Protein 1T0J (pdb70)

InterPro domains:
  IPR000584 Voltage-dependent calcium channel, L-type, beta subunit [PR01626] (270-284)
  IPR000584 Voltage-dependent calcium channel, L-type, beta subunit [PR01626] (285-299)
  IPR000584 Voltage-dependent calcium channel, L-type, beta subunit [PR01626] (300-315)
  IPR000584 Voltage-dependent calcium channel, L-type, beta subunit [PR01626] (316-330)
  IPR000584 Voltage-dependent calcium channel, L-type, beta subunit [PR01626] (349-363)
  IPR000584 Voltage-dependent calcium channel, L-type, beta subunit [PR01626] (364-379)
  IPR000584 Voltage-dependent calcium channel, L-type, beta subunit [PR01626] (382-398)
  IPR000584 Voltage-dependent calcium channel, L-type, beta subunit [PR01626] (403-418)
  IPR000584 Voltage-dependent calcium channel, L-type, beta subunit [PR01626] (419-430)
  IPR001452 SH3 domain [PS50002] (110-179)
  IPR005444 Voltage-dependent calcium channel, L-type, beta-2 subunit [PR01628] (120-134)
  IPR005444 Voltage-dependent calcium channel, L-type, beta-2 subunit [PR01628] (185-199)
  IPR005444 Voltage-dependent calcium channel, L-type, beta-2 subunit [PR01628] (221-234)
  IPR005444 Voltage-dependent calcium channel, L-type, beta-2 subunit [PR01628] (235-248)
  IPR005444 Voltage-dependent calcium channel, L-type, beta-2 subunit [PR01628] (497-511)
  IPR008145 Guanylate kinase/L-type calcium channel beta subunit [PF00625] (277-457)
  IPR008145 Guanylate kinase/L-type calcium channel beta subunit [SM00072] (276-458)
  IPR027417 P-loop containing nucleoside triphosphate hydrolase [G3DSA:3.40.50.300] (278-476)
  IPR027417 P-loop containing nucleoside triphosphate hydrolase [SSF52540] (275-461)
  IPR035605 CACNB2, SH3 domain [cd12040] (108-176)

Radius of gyration: 22.2 Å; Cα contacts (8 Å, |Δi|>4): 519; chains: 3; bounding box: 40×57×62 Å

Foldseek 3Di:
DLCLLVVVVVVQVVQQPADQPDKDAFQAWDDDDVVLPFSHPPQEATDGHGWMWGFRAAPDQFWTWTWTPDPPIGIGTYGDPVSVVVVVVVVVVVVD/DVPPDFDAALAQAAEEADLFAFPAPVGLVLLLLLVVLCCPLLPPQEDEDEAAAQLLPAAVDDDFDPDPRTPVNSVVVRVVQSVVCHVPRHHYYHYRNDNFQVSCVRHRRNHQYEYAHAPDLVVVQVSRVVVVSVNRSVSNVVRVPDPDVVRHNHYQHDPDSVSSNVRVVVVVVVSSCVSCPVVVPVD/DVVVVVVVVVVVVVVD

Sequence (299 aa):
RREAERQAQAQLEKAKTKPVAFAVRTNVRYSAAQEDDVPVPGMAISFEAKDFLHVKEKFNNDWWIGRLVKEGCEIGFIPSPVKLENMRLQHEQRAKFTPPYDVVPSMRPVVLVGPSLKGYEVTDMMQKALFDFLKHRFEGRISITRVTADISLAKAIIERSNTRSSLAEVQSEIERIFELARTLQLVVLDADTINHPAQLSKTSLAPIIVYVKISSPKVLQRLIKSRHLNVQMVAADKLAQCPPQESFDVILDENQLEDACEHLADYLEAYWKATHPPSSNRTQQLEEDLKGYLDWITQ

CATH classification: 2.30.30.40

Solvent-accessible surface area: 15969 Å² total; per-residue (Å²): 141,77,97,70,78,173,58,2,57,50,43,2,90,125,0,64,91,72,112,17,56,33,2,1,42,0,53,58,141,9,71,42,44,159,128,20,117,20,26,18,92,77,60,22,24,51,6,86,48,104,40,35,0,4,0,15,27,96,55,65,111,50,6,23,0,0,6,29,26,128,95,82,33,65,7,0,0,0,0,2,50,79,32,18,89,74,44,118,85,98,125,89,122,171,79,121,167,169,88,22,19,46,81,2,2,11,0,37,0,0,0,0,0,0,3,0,38,16,59,68,88,2,0,27,74,0,0,85,7,0,2,64,28,0,128,132,84,0,143,66,61,26,31,36,19,120,0,85,6,26,0,34,68,15,124,154,167,119,144,180,27,160,91,247,14,50,51,80,82,3,93,65,31,11,105,91,0,51,99,58,0,129,88,26,54,1,1,0,0,1,1,35,44,0,26,35,14,57,66,2,79,172,5,31,0,3,16,0,7,0,8,1,48,21,79,15,94,116,1,3,74,114,0,24,150,64,126,169,50,108,73,9,28,79,15,18,73,117,1,58,129,14,90,79,104,94,21,11,55,6,50,1,79,47,36,75,15,83,77,0,5,84,71,0,0,94,66,0,41,46,24,48,112,11,2,46,17,133,38,26,164,60,94,174,124,54,86,99,18,33,106,2,6,64,71,1,18,120,109

Structure (mmCIF, N/CA/C/O backbone):
data_1T0J
#
_entry.id   1T0J
#
_cell.length_a   36.756
_cell.length_b   45.330
_cell.length_c   60.652
_cell.angle_alpha   96.81
_cell.angle_beta   102.46
_cell.angle_gamma   98.53
#
_symmetry.space_group_name_H-M   'P 1'
#
loop_
_entity.id
_entity.type
_entity.pdbx_description
1 polymer 'voltage-gated calcium channel subunit beta2a'
2 polymer 'voltage-gated calcium channel subunit beta2a'
3 polymer 'Voltage-dependent L-type calcium channel alpha-1C subunit'
4 non-polymer 'CHLORIDE ION'
5 water water
#
loop_
_atom_site.group_PDB
_atom_site.id
_atom_site.type_symbol
_atom_site.label_atom_id
_atom_site.label_alt_id
_atom_site.label_comp_id
_atom_site.label_asym_id
_atom_site.label_entity_id
_atom_site.label_seq_id
_atom_site.pdbx_PDB_ins_code
_atom_site.Cartn_x
_atom_site.Cartn_y
_atom_site.Cartn_z
_atom_site.occupancy
_atom_site.B_iso_or_equiv
_atom_site.auth_seq_id
_atom_site.auth_comp_id
_atom_site.auth_asym_id
_atom_site.auth_atom_id
_atom_site.pdbx_PDB_model_num
ATOM 1 N N . ARG A 1 28 ? -12.858 -28.995 26.884 1.00 42.85 41 ARG A N 1
ATOM 2 C CA . ARG A 1 28 ? -12.805 -30.038 25.818 1.00 42.60 41 ARG A CA 1
ATOM 3 C C . ARG A 1 28 ? -12.009 -29.544 24.571 1.00 42.62 41 ARG A C 1
ATOM 4 O O . ARG A 1 28 ? -11.056 -28.752 24.694 1.00 42.36 41 ARG A O 1
ATOM 6 N N . ARG A 1 29 ? -12.374 -30.082 23.395 1.00 42.36 42 ARG A N 1
ATOM 7 C CA . ARG A 1 29 ? -11.879 -29.663 22.079 1.00 41.43 42 ARG A CA 1
ATOM 8 C C . ARG A 1 29 ? -13.043 -29.351 21.147 1.00 40.84 42 ARG A C 1
ATOM 9 O O . ARG A 1 29 ? -12.945 -29.438 19.910 1.00 41.13 42 ARG A O 1
ATOM 11 N N . GLU A 1 30 ? -14.147 -28.935 21.744 1.00 38.92 43 GLU A N 1
ATOM 12 C CA . GLU A 1 30 ? -15.046 -28.061 21.037 1.00 37.91 43 GLU A CA 1
ATOM 13 C C . GLU A 1 30 ? -14.667 -26.557 21.238 1.00 35.59 43 GLU A C 1
ATOM 14 O O . GLU A 1 30 ? -15.365 -25.675 20.738 1.00 34.89 43 GLU A O 1
ATOM 20 N N . ALA A 1 31 ? -13.575 -26.269 21.963 1.00 32.77 44 ALA A N 1
ATOM 21 C CA . ALA A 1 31 ? -12.927 -24.964 21.874 1.00 31.20 44 ALA A CA 1
ATOM 22 C C . ALA A 1 31 ? -12.464 -24.769 20.419 1.00 29.83 44 ALA A C 1
ATOM 23 O O . ALA A 1 31 ? -12.712 -23.715 19.823 1.00 29.07 44 ALA A O 1
ATOM 25 N N . GLU A 1 32 ? -11.847 -25.803 19.845 1.00 28.15 45 GLU A N 1
ATOM 26 C CA . GLU A 1 32 ? -11.424 -25.774 18.458 1.00 28.41 45 GLU A CA 1
ATOM 27 C C . GLU A 1 32 ? -12.609 -25.586 17.512 1.00 27.19 45 GLU A C 1
ATOM 28 O O . GLU A 1 32 ? -12.509 -24.860 16.526 1.00 25.32 45 GLU A O 1
ATOM 34 N N . ARG A 1 33 ? -13.712 -26.265 17.810 1.00 26.18 46 ARG A N 1
ATOM 35 C CA . ARG A 1 33 ? -14.967 -26.104 17.056 1.00 26.22 46 ARG A CA 1
ATOM 36 C C . ARG A 1 33 ? -15.457 -24.661 17.026 1.00 24.49 46 ARG A C 1
ATOM 37 O O . ARG A 1 33 ? -15.711 -24.139 15.958 1.00 24.05 46 ARG A O 1
ATOM 45 N N . GLN A 1 34 ? -15.583 -24.023 18.196 1.00 22.52 47 GLN A N 1
ATOM 46 C CA . GLN A 1 34 ? -15.989 -22.623 18.289 1.00 21.91 47 GLN A CA 1
ATOM 47 C C . GLN A 1 34 ? -15.016 -21.693 17.580 1.00 20.58 47 GLN A C 1
ATOM 48 O O . GLN A 1 34 ? -15.442 -20.692 17.007 1.00 19.81 47 GLN A O 1
ATOM 50 N N . ALA A 1 35 ? -13.719 -21.999 17.651 1.00 19.71 48 ALA A N 1
ATOM 51 C CA . ALA A 1 35 ? -12.712 -21.166 16.976 1.00 19.30 48 ALA A CA 1
ATOM 52 C C . ALA A 1 35 ? -12.876 -21.293 15.440 1.00 20.07 48 ALA A C 1
ATOM 53 O O . ALA A 1 35 ? -12.924 -20.282 14.741 1.00 19.13 48 ALA A O 1
ATOM 55 N N . GLN A 1 36 ? -13.048 -22.518 14.931 1.00 20.63 49 GLN A N 1
ATOM 56 C CA . GLN A 1 36 ? -13.279 -22.715 13.498 1.00 21.37 49 GLN A CA 1
ATOM 57 C C . GLN A 1 36 ? -14.585 -22.041 13.068 1.00 20.85 49 GLN A C 1
ATOM 58 O O . GLN A 1 36 ? -14.635 -21.422 12.011 1.00 20.38 49 GLN A O 1
ATOM 64 N N . ALA A 1 37 ? -15.623 -22.133 13.902 1.00 20.52 50 ALA A N 1
ATOM 65 C CA . ALA A 1 37 ? -16.904 -21.479 13.616 1.00 21.26 50 ALA A CA 1
ATOM 66 C C . ALA A 1 37 ? -16.764 -19.945 13.590 1.00 20.22 50 ALA A C 1
ATOM 67 O O . ALA A 1 37 ? -17.355 -19.301 12.736 1.00 19.09 50 ALA A O 1
ATOM 69 N N . GLN A 1 38 ? -15.995 -19.356 14.514 1.00 20.33 51 GLN A N 1
ATOM 70 C CA . GLN A 1 38 ? -15.720 -17.906 14.474 1.00 20.68 51 GLN A CA 1
ATOM 71 C C . GLN A 1 38 ? -14.982 -17.491 13.147 1.00 20.27 51 GLN A C 1
ATOM 72 O O . GLN A 1 38 ? -15.323 -16.503 12.513 1.00 19.46 51 GLN A O 1
ATOM 78 N N . LEU A 1 39 ? -13.988 -18.269 12.749 1.00 19.49 52 LEU A N 1
ATOM 79 C CA . LEU A 1 39 ? -13.310 -18.117 11.436 1.00 20.30 52 LEU A CA 1
ATOM 80 C C . LEU A 1 39 ? -14.301 -18.077 10.232 1.00 19.60 52 LEU A C 1
ATOM 81 O O . LEU A 1 39 ? -14.256 -17.182 9.379 1.00 18.67 52 LEU A O 1
ATOM 86 N N . GLU A 1 40 ? -15.198 -19.043 10.176 1.00 19.50 53 GLU A N 1
ATOM 87 C CA . GLU A 1 40 ? -16.174 -19.110 9.074 1.00 20.72 53 GLU A CA 1
ATOM 88 C C . GLU A 1 40 ? -17.098 -17.889 9.074 1.00 19.65 53 GLU A C 1
ATOM 89 O O . GLU A 1 40 ? -17.358 -17.346 8.020 1.00 20.81 53 GLU A O 1
ATOM 95 N N . LYS A 1 41 ? -17.553 -17.463 10.249 1.00 19.49 54 LYS A N 1
ATOM 96 C CA . LYS A 1 41 ? -18.413 -16.291 10.418 1.00 19.90 54 LYS A CA 1
ATOM 97 C C . LYS A 1 41 ? -17.706 -15.016 9.984 1.00 19.83 54 LYS A C 1
ATOM 98 O O . LYS A 1 41 ? -18.355 -14.116 9.493 1.00 20.76 54 LYS A O 1
ATOM 104 N N . ALA A 1 42 ? -16.388 -14.933 10.196 1.00 18.92 55 ALA A N 1
ATOM 105 C CA . ALA A 1 42 ? -15.577 -13.788 9.795 1.00 18.58 55 ALA A CA 1
ATOM 106 C C . ALA A 1 42 ? -15.417 -13.615 8.291 1.00 19.22 55 ALA A C 1
ATOM 107 O O . ALA A 1 42 ? -15.163 -12.513 7.839 1.00 17.30 55 ALA A O 1
ATOM 109 N N . LYS A 1 43 ? -15.579 -14.686 7.521 1.00 20.24 56 LYS A N 1
ATOM 110 C CA . LYS A 1 43 ? -15.241 -14.668 6.093 1.00 22.05 56 LYS A CA 1
ATOM 111 C C . LYS A 1 43 ? -16.061 -13.582 5.394 1.00 23.28 56 LYS A C 1
ATOM 112 O O . LYS A 1 43 ? -15.554 -12.845 4.549 1.00 23.11 56 LYS A O 1
ATOM 118 N N . THR A 1 44 ? -17.283 -13.407 5.864 1.00 22.93 57 THR A N 1
ATOM 119 C CA . THR A 1 44 ? -18.232 -12.513 5.217 1.00 25.00 57 THR A CA 1
ATOM 120 C C . THR A 1 44 ? -18.308 -11.098 5.862 1.00 24.47 57 THR A C 1
ATOM 121 O O . THR A 1 44 ? -18.870 -10.173 5.283 1.00 25.65 57 THR A O 1
ATOM 125 N N . LYS A 1 45 ? -17.708 -10.947 7.038 1.00 22.61 58 LYS A N 1
ATOM 126 C CA . LYS A 1 45 ? -17.583 -9.664 7.740 1.00 21.88 58 LYS A CA 1
ATOM 127 C C . LYS A 1 45 ? -16.707 -8.684 6.996 1.00 20.89 58 LYS A C 1
ATOM 128 O O . LYS A 1 45 ? -15.823 -9.092 6.244 1.00 19.62 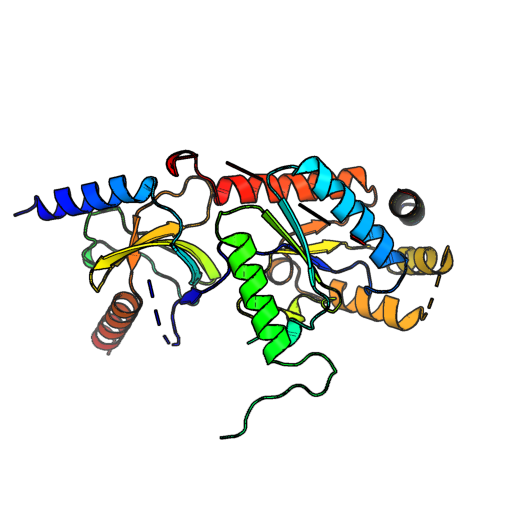58 LYS A O 1
ATOM 134 N N . PRO A 1 46 ? -16.920 -7.396 7.234 1.00 20.49 59 PRO A N 1
ATOM 135 C CA . PRO A 1 46 ? -16.051 -6.369 6.623 1.00 20.07 59 PRO A CA 1
ATOM 136 C C . PRO A 1 46 ? -14.612 -6.343 7.165 1.00 18.50 59 PRO A C 1
ATOM 137 O O . PRO A 1 46 ? -14.328 -6.819 8.257 1.00 15.09 59 PRO A O 1
ATOM 141 N N . VAL A 1 47 ? -13.710 -5.797 6.347 1.00 18.26 60 VAL A N 1
ATOM 142 C CA . VAL A 1 47 ? -12.356 -5.482 6.774 1.00 18.41 60 VAL A CA 1
ATOM 143 C C . VAL A 1 47 ? -12.385 -4.323 7.753 1.00 18.60 60 VAL A C 1
ATOM 144 O O . VAL A 1 47 ? -12.778 -3.210 7.378 1.00 18.95 60 VAL A O 1
ATOM 148 N N . ALA A 1 48 ? -12.025 -4.586 9.009 1.00 16.88 61 ALA A N 1
ATOM 149 C CA . ALA A 1 48 ? -12.000 -3.533 10.005 1.00 17.92 61 ALA A CA 1
ATOM 150 C C . ALA A 1 48 ? -10.863 -2.542 9.751 1.00 17.98 61 ALA A C 1
ATOM 151 O O . ALA A 1 48 ? -11.092 -1.334 9.778 1.00 17.28 61 ALA A O 1
ATOM 153 N N . PHE A 1 49 ? -9.669 -3.068 9.485 1.00 16.90 62 PHE A N 1
ATOM 154 C CA . PHE A 1 49 ? -8.473 -2.265 9.146 1.00 17.30 62 PHE A CA 1
ATOM 155 C C . PHE A 1 49 ? -7.408 -3.151 8.489 1.00 15.97 62 PHE A C 1
ATOM 156 O O . PHE A 1 49 ? -7.564 -4.371 8.430 1.00 15.86 62 PHE A O 1
ATOM 164 N N . ALA A 1 50 ? -6.400 -2.513 7.901 1.00 14.39 63 ALA A N 1
ATOM 165 C CA . ALA A 1 50 ? -5.316 -3.199 7.233 1.00 12.54 63 ALA A CA 1
ATOM 166 C C . ALA A 1 50 ? -4.055 -2.807 7.929 1.00 12.79 63 ALA A C 1
ATOM 167 O O . ALA A 1 50 ? -3.958 -1.732 8.454 1.00 12.97 63 ALA A O 1
ATOM 169 N N . VAL A 1 51 ? -3.090 -3.704 7.931 1.00 12.88 64 VAL A N 1
ATOM 170 C CA . VAL A 1 51 ? -1.780 -3.442 8.485 1.00 12.96 64 VAL A CA 1
ATOM 171 C C . VAL A 1 51 ? -0.716 -3.880 7.515 1.00 12.20 64 VAL A C 1
ATOM 172 O O . VAL A 1 51 ? -0.922 -4.780 6.701 1.00 13.80 64 VAL A O 1
ATOM 176 N N . ARG A 1 52 ? 0.400 -3.165 7.578 1.00 12.05 65 ARG A N 1
ATOM 177 C CA . ARG A 1 52 ? 1.637 -3.545 6.961 1.00 12.25 65 ARG A CA 1
ATOM 178 C C . ARG A 1 52 ? 2.567 -3.994 8.101 1.00 12.91 65 ARG A C 1
ATOM 179 O O . ARG A 1 52 ? 2.696 -3.306 9.107 1.00 11.85 65 ARG A O 1
ATOM 187 N N . THR A 1 53 ? 3.230 -5.129 7.905 1.00 12.68 66 THR A N 1
ATOM 188 C CA . THR A 1 53 ? 3.994 -5.735 8.932 1.00 13.07 66 THR A CA 1
ATOM 189 C C . THR A 1 53 ? 5.406 -5.146 8.916 1.00 13.37 66 THR A C 1
ATOM 190 O O . THR A 1 53 ? 5.917 -4.784 7.870 1.00 12.12 66 THR A O 1
ATOM 194 N N . ASN A 1 54 ? 6.022 -5.083 10.094 1.00 13.42 67 ASN A N 1
ATOM 195 C CA . ASN A 1 54 ? 7.399 -4.629 10.253 1.00 14.77 67 ASN A CA 1
ATOM 196 C C . ASN A 1 54 ? 8.324 -5.779 10.704 1.00 15.08 67 ASN A C 1
ATOM 197 O O . ASN A 1 54 ? 9.484 -5.581 10.858 1.00 14.59 67 ASN A O 1
ATOM 202 N N . VAL A 1 55 ? 7.752 -6.956 10.949 1.00 14.99 68 VAL A N 1
ATOM 203 C CA . VAL A 1 55 ? 8.449 -8.171 11.359 1.00 14.50 68 VAL A CA 1
ATOM 204 C C . VAL A 1 55 ? 7.880 -9.380 10.608 1.00 13.14 68 VAL A C 1
ATOM 205 O O . VAL A 1 55 ? 6.819 -9.296 10.002 1.00 12.18 68 VAL A O 1
ATOM 209 N N . ARG A 1 56 ? 8.617 -10.484 10.622 1.00 12.38 69 ARG A N 1
ATOM 210 C CA . ARG A 1 56 ? 8.139 -11.742 10.064 1.00 13.67 69 ARG A CA 1
ATOM 211 C C . ARG A 1 56 ? 7.592 -12.642 11.196 1.00 13.74 69 ARG A C 1
ATOM 212 O O . ARG A 1 56 ? 8.005 -12.512 12.343 1.00 13.97 69 ARG A O 1
ATOM 220 N N . TYR A 1 57 ? 6.702 -13.551 10.822 1.00 13.11 70 TYR A N 1
ATOM 221 C CA . TYR A 1 57 ? 6.109 -14.554 11.693 1.00 12.98 70 TYR A CA 1
ATOM 222 C C . TYR A 1 57 ? 6.108 -15.830 10.861 1.00 12.18 70 TYR A C 1
ATOM 223 O O . TYR A 1 57 ? 5.398 -15.906 9.778 1.00 12.67 70 TYR A O 1
ATOM 232 N N . SER A 1 58 ? 6.841 -16.831 11.337 1.00 10.09 71 SER A N 1
ATOM 233 C CA . SER A 1 58 ? 6.885 -18.132 10.691 1.00 10.91 71 SER A CA 1
ATOM 234 C C . SER A 1 58 ? 6.251 -19.127 11.674 1.00 11.12 71 SER A C 1
ATOM 235 O O . SER A 1 58 ? 6.865 -19.522 12.630 1.00 9.99 71 SER A O 1
ATOM 238 N N . ALA A 1 59 ? 4.965 -19.455 11.430 1.00 11.55 72 ALA A N 1
ATOM 239 C CA . ALA A 1 59 ? 4.159 -20.210 12.373 1.00 11.69 72 ALA A CA 1
ATOM 240 C C . ALA A 1 59 ? 4.737 -21.618 12.634 1.00 12.55 72 ALA A C 1
ATOM 241 O O . ALA A 1 59 ? 5.272 -22.295 11.750 1.00 11.66 72 ALA A O 1
ATOM 243 N N . ALA A 1 60 ? 4.618 -22.011 13.878 1.00 13.01 73 ALA A N 1
ATOM 244 C CA . ALA A 1 60 ? 4.996 -23.316 14.359 1.00 14.29 73 ALA A CA 1
ATOM 245 C C . ALA A 1 60 ? 3.863 -23.856 15.205 1.00 14.87 73 ALA A C 1
ATOM 246 O O . ALA A 1 60 ? 3.132 -23.094 15.831 1.00 11.96 73 ALA A O 1
ATOM 248 N N . GLN A 1 61 ? 3.786 -25.193 15.256 1.00 16.38 74 GLN A N 1
ATOM 249 C CA . GLN A 1 61 ? 2.733 -25.918 15.955 1.00 17.69 74 GLN A CA 1
ATOM 250 C C . GLN A 1 61 ? 2.742 -25.541 17.444 1.00 16.05 74 GLN A C 1
ATOM 251 O O . GLN A 1 61 ? 1.700 -25.444 18.061 1.00 13.42 74 GLN A O 1
ATOM 257 N N . GLU A 1 62 ? 3.931 -25.311 18.004 1.00 16.42 75 GLU A N 1
ATOM 258 C CA . GLU A 1 62 ? 4.083 -24.937 19.424 1.00 16.73 75 GLU A CA 1
ATOM 259 C C . GLU A 1 62 ? 3.544 -23.548 19.787 1.00 16.25 75 GLU A C 1
ATOM 260 O O . GLU A 1 62 ? 3.354 -23.243 20.955 1.00 16.01 75 GLU A O 1
ATOM 266 N N . ASP A 1 63 ? 3.270 -22.701 18.793 1.00 16.26 76 ASP A N 1
ATOM 267 C CA . ASP A 1 63 ? 2.617 -21.416 19.022 1.00 16.53 76 ASP A CA 1
ATOM 268 C C . ASP A 1 63 ? 1.146 -21.520 19.518 1.00 17.37 76 ASP A C 1
ATOM 269 O O . ASP A 1 63 ? 0.518 -20.503 19.871 1.00 17.24 76 ASP A O 1
ATOM 274 N N . ASP A 1 64 ? 0.588 -22.728 19.506 1.00 18.56 77 ASP A N 1
ATOM 275 C CA . ASP A 1 64 ? -0.726 -23.003 20.120 1.00 19.72 77 ASP A CA 1
ATOM 276 C C . ASP A 1 64 ? -1.864 -22.189 19.457 1.00 18.71 77 ASP A C 1
ATOM 277 O O . ASP A 1 64 ? -2.631 -21.470 20.093 1.00 16.72 77 ASP A O 1
ATOM 282 N N . VAL A 1 65 ? -1.952 -22.322 18.146 1.00 19.19 78 VAL A N 1
ATOM 283 C CA . VAL A 1 65 ? -2.968 -21.618 17.321 1.00 18.69 78 VAL A CA 1
ATOM 284 C C . VAL A 1 65 ? -4.370 -22.171 17.661 1.00 18.76 78 VAL A C 1
ATOM 285 O O . VAL A 1 65 ? -4.505 -23.389 17.840 1.00 19.05 78 VAL A O 1
ATOM 289 N N . PRO A 1 66 ? -5.399 -21.325 17.787 1.00 18.15 79 PRO A N 1
ATOM 290 C CA . PRO A 1 66 ? -6.749 -21.799 18.178 1.00 18.52 79 PRO A CA 1
ATOM 291 C C . PRO A 1 66 ? -7.298 -22.934 17.333 1.00 18.60 79 PRO A C 1
ATOM 292 O O . PRO A 1 66 ? -8.001 -23.788 17.882 1.00 19.39 79 PRO A O 1
ATOM 296 N N . VAL A 1 67 ? -6.971 -22.959 16.042 1.00 19.06 80 VAL A N 1
ATOM 297 C CA . VAL A 1 67 ? -7.233 -24.113 15.179 1.00 20.55 80 VAL A CA 1
ATOM 298 C C . VAL A 1 67 ? -5.931 -24.493 14.522 1.00 21.82 80 VAL A C 1
ATOM 299 O O . VAL A 1 67 ? -5.412 -23.700 13.792 1.00 22.55 80 VAL A O 1
ATOM 303 N N . PRO A 1 68 ? -5.387 -25.692 14.780 1.00 24.01 81 PRO A N 1
ATOM 304 C CA . PRO A 1 68 ? -4.177 -26.146 14.083 1.00 23.77 81 PRO A CA 1
ATOM 305 C C . PRO A 1 68 ? -4.174 -25.964 12.564 1.00 22.89 81 PRO A C 1
ATOM 306 O O . PRO A 1 68 ? -5.136 -26.211 11.848 1.00 22.65 81 PRO A O 1
ATOM 310 N N . GLY A 1 69 ? -3.065 -25.417 12.084 1.00 21.84 82 GLY A N 1
ATOM 311 C CA . GLY A 1 69 ? -2.873 -25.230 10.666 1.00 21.01 82 GLY A CA 1
ATOM 312 C C . GLY A 1 69 ? -3.542 -23.980 10.130 1.00 19.81 82 GLY A C 1
ATOM 313 O O . GLY A 1 69 ? -3.516 -23.785 8.951 1.00 18.87 82 GLY A O 1
ATOM 314 N N . MET A 1 70 ? -4.151 -23.155 10.981 1.00 19.03 83 MET A N 1
ATOM 315 C CA . MET A 1 70 ? -4.894 -21.985 10.476 1.00 18.07 83 MET A CA 1
ATOM 316 C C . MET A 1 70 ? -4.196 -20.689 10.840 1.00 16.87 83 MET A C 1
ATOM 317 O O . MET A 1 70 ? -4.766 -19.625 10.656 1.00 17.00 83 MET A O 1
ATOM 322 N N . ALA A 1 71 ? -2.965 -20.754 11.342 1.00 15.72 84 ALA A N 1
ATOM 323 C CA . ALA A 1 71 ? -2.159 -19.518 11.523 1.00 15.52 84 ALA A CA 1
ATOM 324 C C . ALA A 1 71 ? -1.788 -18.915 10.159 1.00 15.50 84 ALA A C 1
ATOM 325 O O . ALA A 1 71 ? -1.591 -19.653 9.176 1.00 15.99 84 ALA A O 1
ATOM 327 N N . ILE A 1 72 ? -1.720 -17.585 10.088 1.00 15.21 85 ILE A N 1
ATOM 328 C CA . ILE A 1 72 ? -1.251 -16.862 8.874 1.00 14.48 85 ILE A CA 1
ATOM 329 C C . ILE A 1 72 ? 0.198 -16.468 9.158 1.00 13.83 85 ILE A C 1
ATOM 330 O O . ILE A 1 72 ? 0.437 -15.678 10.058 1.00 13.12 85 ILE A O 1
ATOM 335 N N . SER A 1 73 ? 1.143 -17.041 8.414 1.00 13.56 86 SER A N 1
ATOM 336 C CA . SER A 1 73 ? 2.523 -16.566 8.432 1.00 13.92 86 SER A CA 1
ATOM 337 C C . SER A 1 73 ? 2.701 -15.396 7.453 1.00 12.97 86 SER A C 1
ATOM 338 O O . SER A 1 73 ? 1.956 -15.238 6.495 1.00 13.02 86 SER A O 1
ATOM 341 N N . PHE A 1 74 ? 3.715 -14.598 7.704 1.00 12.50 87 PHE A N 1
ATOM 342 C CA . PHE A 1 74 ? 4.027 -13.472 6.867 1.00 11.87 87 PHE A CA 1
ATOM 343 C C . PHE A 1 74 ? 5.490 -13.051 6.976 1.00 11.37 87 PHE A C 1
ATOM 344 O O . PHE A 1 74 ? 6.181 -13.415 7.880 1.00 11.67 87 PHE A O 1
ATOM 352 N N . GLU A 1 75 ? 5.950 -12.270 6.020 1.00 12.67 88 GLU A N 1
ATOM 353 C CA . GLU A 1 75 ? 7.287 -11.688 6.041 1.00 13.04 88 GLU A CA 1
ATOM 354 C C . GLU A 1 75 ? 7.130 -10.218 6.351 1.00 13.03 88 GLU A C 1
ATOM 355 O O . GLU A 1 75 ? 5.991 -9.699 6.320 1.00 13.87 88 GLU A O 1
ATOM 361 N N . ALA A 1 76 ? 8.232 -9.539 6.659 1.00 12.79 89 ALA A N 1
ATOM 362 C CA . ALA A 1 76 ? 8.169 -8.095 6.880 1.00 12.89 89 ALA A CA 1
ATOM 363 C C . ALA A 1 76 ? 7.695 -7.443 5.585 1.00 13.39 89 ALA A C 1
ATOM 364 O O . ALA A 1 76 ? 8.049 -7.862 4.490 1.00 11.49 89 ALA A O 1
ATOM 366 N N . LYS A 1 77 ? 6.892 -6.405 5.753 1.00 14.60 90 LYS A N 1
ATOM 367 C CA . LYS A 1 77 ? 6.349 -5.576 4.671 1.00 15.84 90 LYS A CA 1
ATOM 368 C C . LYS A 1 77 ? 5.224 -6.241 3.911 1.00 15.84 90 LYS A C 1
ATOM 369 O O . LYS A 1 77 ? 4.83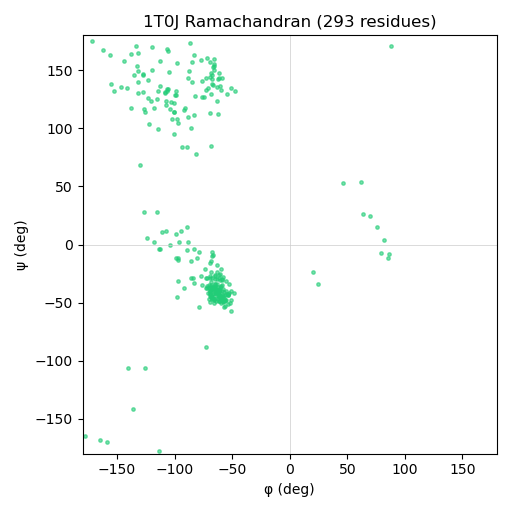8 -5.748 2.856 1.00 16.64 90 LYS A O 1
ATOM 375 N N . ASP A 1 78 ? 4.644 -7.303 4.459 1.00 15.22 91 ASP A N 1
ATOM 376 C CA . ASP A 1 78 ? 3.419 -7.864 3.876 1.00 13.67 91 ASP A CA 1
ATOM 377 C C . ASP A 1 78 ? 2.228 -7.097 4.360 1.00 13.01 91 ASP A C 1
ATOM 378 O O . ASP A 1 78 ? 2.313 -6.395 5.366 1.00 13.39 91 ASP A O 1
ATOM 383 N N . PHE A 1 79 ? 1.113 -7.260 3.651 1.00 12.23 92 PHE A N 1
ATOM 384 C CA . PHE A 1 79 ? -0.117 -6.613 4.002 1.00 12.70 92 PHE A CA 1
ATOM 385 C C . PHE A 1 79 ? -1.131 -7.607 4.454 1.00 12.77 92 PHE A C 1
ATOM 386 O O . PHE A 1 79 ? -1.340 -8.646 3.793 1.00 14.17 92 PHE A O 1
ATOM 394 N N . LEU A 1 80 ? -1.819 -7.259 5.533 1.00 13.99 93 LEU A N 1
ATOM 395 C CA . LEU A 1 80 ? -2.905 -8.079 6.096 1.00 14.43 93 LEU A CA 1
ATOM 396 C C . LEU A 1 80 ? -4.231 -7.323 6.195 1.00 14.08 93 LEU A C 1
ATOM 397 O O . LEU A 1 80 ? -4.288 -6.164 6.577 1.00 14.33 93 LEU A O 1
ATOM 402 N N . HIS A 1 81 ? -5.314 -8.017 5.912 1.00 13.97 94 HIS A N 1
ATOM 403 C CA . HIS A 1 81 ? -6.634 -7.482 6.114 1.00 13.67 94 HIS A CA 1
ATOM 404 C C . HIS A 1 81 ? -7.189 -8.109 7.374 1.00 13.45 94 HIS A C 1
ATOM 405 O O . HIS A 1 81 ? -7.306 -9.324 7.481 1.00 12.71 94 HIS A O 1
ATOM 412 N N . VAL A 1 82 ? -7.569 -7.266 8.335 1.00 12.95 95 VAL A N 1
ATOM 413 C CA . VAL A 1 82 ? -7.987 -7.728 9.625 1.00 13.49 95 VAL A CA 1
ATOM 414 C C . VAL A 1 82 ? -9.486 -7.565 9.816 1.00 13.83 95 VAL A C 1
ATOM 415 O O . VAL A 1 82 ? -10.038 -6.479 9.535 1.00 13.28 95 VAL A O 1
ATOM 419 N N . LYS A 1 83 ? -10.123 -8.638 10.284 1.00 14.63 96 LYS A N 1
ATOM 420 C CA . LYS A 1 83 ? -11.586 -8.704 10.504 1.00 16.59 96 LYS A CA 1
ATOM 421 C C . LYS A 1 83 ? -12.039 -8.451 11.939 1.00 16.37 96 LYS A C 1
ATOM 422 O O . LYS A 1 83 ? -12.993 -7.712 12.163 1.00 16.00 96 LYS A O 1
ATOM 428 N N . GLU A 1 84 ? -11.366 -9.058 12.911 1.00 16.55 97 GLU A N 1
ATOM 429 C CA . GLU A 1 84 ? -11.756 -8.898 14.313 1.00 17.73 97 GLU A CA 1
ATOM 430 C C . GLU A 1 84 ? -10.713 -9.534 15.211 1.00 17.44 97 GLU A C 1
ATOM 431 O O . GLU A 1 84 ? -9.789 -10.175 14.712 1.00 16.54 97 GLU A O 1
ATOM 437 N N . LYS A 1 85 ? -10.915 -9.368 16.513 1.00 17.09 98 LYS A N 1
ATOM 438 C CA . LYS A 1 85 ? -10.058 -9.931 17.559 1.00 18.76 98 LYS A CA 1
ATOM 439 C C . LYS A 1 85 ? -10.695 -11.175 18.148 1.00 18.87 98 LYS A C 1
ATOM 440 O O . LYS A 1 85 ? -11.820 -11.124 18.648 1.00 20.31 98 LYS A O 1
ATOM 446 N N . PHE A 1 86 ? -9.981 -12.298 18.079 1.00 18.83 99 PHE A N 1
ATOM 447 C CA . PHE A 1 86 ? -10.433 -13.564 18.683 1.00 18.26 99 PHE A CA 1
ATOM 448 C C . PHE A 1 86 ? -10.181 -13.569 20.177 1.00 17.53 99 PHE A C 1
ATOM 449 O O . PHE A 1 86 ? -11.074 -13.832 20.952 1.00 17.39 99 PHE A O 1
ATOM 457 N N . ASN A 1 87 ? -8.944 -13.304 20.582 1.00 16.79 100 ASN A N 1
ATOM 458 C CA . ASN A 1 87 ? -8.598 -13.197 22.005 1.00 17.07 100 ASN A CA 1
ATOM 459 C C . ASN A 1 87 ? -7.293 -12.385 22.149 1.00 16.81 100 ASN A C 1
ATOM 460 O O . ASN A 1 87 ? -6.838 -11.766 21.213 1.00 16.79 100 ASN A O 1
ATOM 465 N N . ASN A 1 88 ? -6.713 -12.359 23.321 1.00 16.92 101 ASN A N 1
ATOM 466 C CA . ASN A 1 88 ? -5.534 -11.532 23.565 1.00 17.15 101 ASN A CA 1
ATOM 467 C C . ASN A 1 88 ? -4.326 -11.919 22.670 1.00 16.34 101 ASN A C 1
ATOM 468 O O . ASN A 1 88 ? -3.478 -11.078 22.415 1.00 16.63 101 ASN A O 1
ATOM 473 N N . ASP A 1 89 ? -4.253 -13.173 22.226 1.00 15.85 102 ASP A N 1
ATOM 474 C CA . ASP A 1 89 ? -3.137 -13.668 21.422 1.00 15.51 102 ASP A CA 1
ATOM 475 C C . ASP A 1 89 ? -3.365 -13.685 19.890 1.00 15.35 102 ASP A C 1
ATOM 476 O O . ASP A 1 89 ? -2.396 -13.821 19.143 1.00 15.44 102 ASP A O 1
ATOM 481 N N . TRP A 1 90 ? -4.598 -13.519 19.431 1.00 14.29 103 TRP A N 1
ATOM 482 C CA . TRP A 1 90 ? -4.954 -13.769 18.034 1.00 13.93 103 TRP A CA 1
ATOM 483 C C . TRP A 1 90 ? -6.031 -12.857 17.482 1.00 13.60 103 TRP A C 1
ATOM 484 O O . TRP A 1 90 ? -7.070 -12.612 18.098 1.00 14.29 103 TRP A O 1
ATOM 495 N N . TRP A 1 91 ? -5.770 -12.396 16.277 1.00 12.88 104 TRP A N 1
ATOM 496 C CA . TRP A 1 91 ? -6.721 -11.690 15.468 1.00 13.19 104 TRP A CA 1
ATOM 497 C C . TRP A 1 91 ? -7.155 -12.680 14.376 1.00 13.85 104 TRP A C 1
ATOM 498 O O . TRP A 1 91 ? -6.495 -13.716 14.192 1.00 13.87 104 TRP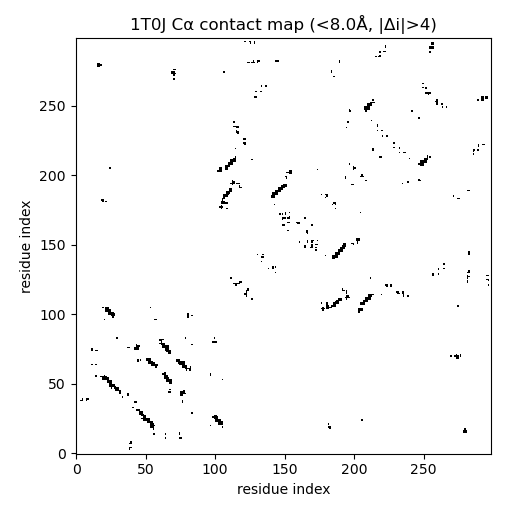 A O 1
ATOM 509 N N . ILE A 1 92 ? -8.235 -12.352 13.657 1.00 12.52 105 ILE A N 1
ATOM 510 C CA . ILE A 1 92 ? -8.634 -13.067 12.462 1.00 13.02 105 ILE A CA 1
ATOM 511 C C . ILE A 1 92 ? -8.511 -12.133 11.277 1.00 13.25 105 ILE A C 1
ATOM 512 O O . ILE A 1 92 ? -9.001 -10.969 11.295 1.00 12.90 105 ILE A O 1
ATOM 517 N N . GLY A 1 93 ? -7.887 -12.634 10.224 1.00 13.98 106 GLY A N 1
ATOM 518 C CA . GLY A 1 93 ? -7.759 -11.889 8.982 1.00 13.91 106 GLY A CA 1
ATOM 519 C C . GLY A 1 93 ? -7.059 -12.708 7.922 1.00 14.46 106 GLY A C 1
ATOM 520 O O . GLY A 1 93 ? -6.973 -13.929 8.030 1.00 14.62 106 GLY A O 1
ATOM 521 N N . ARG A 1 94 ? -6.601 -12.053 6.866 1.00 14.01 107 ARG A N 1
ATOM 522 C CA . ARG A 1 94 ? -5.891 -12.739 5.811 1.00 14.10 107 ARG A CA 1
ATOM 523 C C . ARG A 1 94 ? -4.761 -11.863 5.227 1.00 15.14 107 ARG A C 1
ATOM 524 O O . ARG A 1 94 ? -4.796 -10.622 5.307 1.00 13.66 107 ARG A O 1
ATOM 532 N N . LEU A 1 95 ? -3.800 -12.535 4.605 1.00 15.24 108 LEU A N 1
ATOM 533 C CA . LEU A 1 95 ? -2.801 -11.943 3.745 1.00 16.60 108 LEU A CA 1
ATOM 534 C C . LEU A 1 95 ? -3.481 -11.408 2.503 1.00 18.08 108 LEU A C 1
ATOM 535 O O . LEU A 1 95 ? -4.375 -12.058 1.933 1.00 19.07 108 LEU A O 1
ATOM 540 N N . VAL A 1 96 ? -3.081 -10.213 2.069 1.00 18.31 109 VAL A N 1
ATOM 541 C CA . VAL A 1 96 ? -3.596 -9.617 0.853 1.00 18.62 109 VAL A CA 1
ATOM 542 C C . VAL A 1 96 ? -2.848 -10.216 -0.340 1.00 20.20 109 VAL A C 1
ATOM 543 O O . VAL A 1 96 ? -1.975 -9.597 -0.952 1.00 21.29 109 VAL A O 1
ATOM 547 N N . LYS A 1 97 ? -3.250 -11.423 -0.694 1.00 20.49 110 LYS A N 1
ATOM 548 C CA . LYS A 1 97 ? -2.605 -12.204 -1.739 1.00 21.53 110 LYS A CA 1
ATOM 549 C C . LYS A 1 97 ? -3.642 -13.139 -2.333 1.00 21.13 110 LYS A C 1
ATOM 550 O O . LYS A 1 97 ? -4.390 -13.757 -1.580 1.00 20.10 110 LYS A O 1
ATOM 556 N N . GLU A 1 98 ? -3.748 -13.217 -3.663 1.00 21.97 111 GLU A N 1
ATOM 557 C CA . GLU A 1 98 ? -4.711 -14.138 -4.309 1.00 22.32 111 GLU A CA 1
ATOM 558 C C . GLU A 1 98 ? -4.590 -15.532 -3.789 1.00 21.43 111 GLU A C 1
ATOM 559 O O . GLU A 1 98 ? -3.501 -16.004 -3.631 1.00 21.57 111 GLU A O 1
ATOM 565 N N . GLY A 1 99 ? -5.715 -16.170 -3.498 1.00 22.25 112 GLY A N 1
ATOM 566 C CA . GLY A 1 99 ? -5.745 -17.526 -2.952 1.00 23.66 112 GLY A CA 1
ATOM 567 C C . GLY A 1 99 ? -5.463 -17.662 -1.454 1.00 24.25 112 GLY A C 1
ATOM 568 O O . GLY A 1 99 ? -5.567 -18.740 -0.868 1.00 26.96 112 GLY A O 1
ATOM 569 N N . CYS A 1 100 ? -5.068 -16.592 -0.794 1.00 23.29 113 CYS A N 1
ATOM 570 C CA . CYS A 1 100 ? -4.933 -16.686 0.649 1.00 22.50 113 CYS A CA 1
ATOM 571 C C .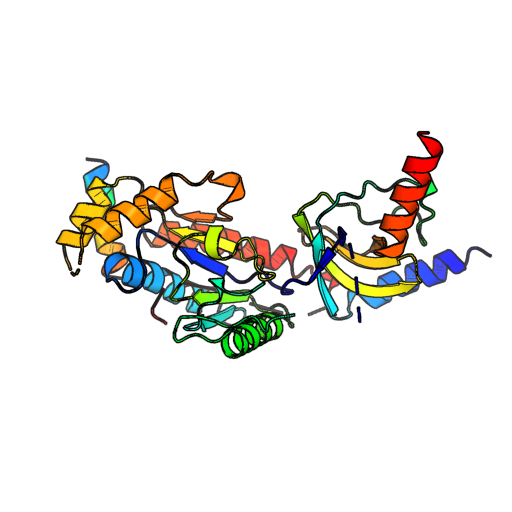 CYS A 1 100 ? -6.276 -16.431 1.307 1.00 20.91 113 CYS A C 1
ATOM 572 O O . CYS A 1 100 ? -6.977 -15.518 0.942 1.00 20.45 113 CYS A O 1
ATOM 575 N N . GLU A 1 101 ? -6.551 -17.201 2.337 1.00 20.33 114 GLU A N 1
ATOM 576 C CA . GLU A 1 101 ? -7.806 -17.182 3.055 1.00 20.39 114 GLU A CA 1
ATOM 577 C C . GLU A 1 101 ? -7.651 -16.821 4.512 1.00 19.04 114 GLU A C 1
ATOM 578 O O . GLU A 1 101 ? -6.538 -16.764 5.050 1.00 15.41 114 GLU A O 1
ATOM 584 N N . ILE A 1 102 ? -8.812 -16.593 5.127 1.00 17.66 115 ILE A N 1
ATOM 585 C CA . ILE A 1 102 ? -8.922 -16.169 6.500 1.00 18.04 115 ILE A CA 1
ATOM 586 C C . ILE A 1 102 ? -8.258 -17.210 7.455 1.00 15.87 115 ILE A C 1
ATOM 587 O O . ILE A 1 102 ? -8.289 -18.393 7.212 1.00 14.43 115 ILE A O 1
ATOM 592 N N . GLY A 1 103 ? -7.611 -16.711 8.509 1.00 13.82 116 GLY A N 1
ATOM 593 C CA . GLY A 1 103 ? -6.934 -17.509 9.476 1.00 13.47 116 GLY A CA 1
ATOM 594 C C . GLY A 1 103 ? -6.653 -16.643 10.712 1.00 12.97 116 GLY A C 1
ATOM 595 O O . GLY A 1 103 ? -7.173 -15.561 10.854 1.00 11.77 116 GLY A O 1
ATOM 596 N N . PHE A 1 104 ? -5.828 -17.144 11.607 1.00 12.88 117 PHE A N 1
ATOM 597 C CA . PHE A 1 104 ? -5.457 -16.428 12.832 1.00 13.30 117 PHE A CA 1
ATOM 598 C C . PHE A 1 104 ? -4.084 -15.726 12.662 1.00 14.08 117 PHE A C 1
ATOM 599 O O . PHE A 1 104 ? -3.081 -16.343 12.280 1.00 14.30 117 PHE A O 1
ATOM 607 N N . ILE A 1 105 ? -4.057 -14.440 12.982 1.00 13.65 118 ILE A N 1
ATOM 608 C CA . ILE A 1 105 ? -2.897 -13.600 12.895 1.00 12.93 118 ILE A CA 1
ATOM 609 C C . ILE A 1 105 ? -2.450 -13.320 14.315 1.00 13.10 118 ILE A C 1
ATOM 610 O O . ILE A 1 105 ? -3.267 -12.918 15.123 1.00 12.27 118 ILE A O 1
ATOM 615 N N . PRO A 1 106 ? -1.171 -13.504 14.655 1.00 13.25 119 PRO A N 1
ATOM 616 C CA . PRO A 1 106 ? -0.751 -13.224 16.033 1.00 13.13 119 PRO A CA 1
ATOM 617 C C . PRO A 1 106 ? -0.995 -11.765 16.376 1.00 13.11 119 PRO A C 1
ATOM 618 O O . PRO A 1 106 ? -0.760 -10.887 15.562 1.00 13.34 119 PRO A O 1
ATOM 622 N N . SER A 1 107 ? -1.521 -11.516 17.569 1.00 12.47 120 SER A N 1
ATOM 623 C CA . SER A 1 107 ? -1.637 -10.186 18.102 1.00 12.50 120 SER A CA 1
ATOM 624 C C . SER A 1 107 ? -0.262 -9.565 18.360 1.00 12.10 120 SER A C 1
ATOM 625 O O . SER A 1 107 ? 0.710 -10.265 18.451 1.00 11.70 120 SER A O 1
ATOM 628 N N . PRO A 1 108 ? -0.166 -8.241 18.452 1.00 13.38 121 PRO A N 1
ATOM 629 C CA . PRO A 1 108 ? 1.074 -7.620 18.923 1.00 13.06 121 PRO A CA 1
ATOM 630 C C . PRO A 1 108 ? 1.644 -8.226 20.212 1.00 14.60 121 PRO A C 1
ATOM 631 O O . PRO A 1 108 ? 2.860 -8.407 20.306 1.00 13.14 121 PRO A O 1
ATOM 635 N N . VAL A 1 109 ? 0.786 -8.535 21.183 1.00 15.21 122 VAL A N 1
ATOM 636 C CA . VAL A 1 109 ? 1.194 -9.159 22.446 1.00 15.31 122 VAL A CA 1
ATOM 637 C C . VAL A 1 109 ? 1.767 -10.554 22.192 1.00 14.50 122 VAL A C 1
ATOM 638 O O . VAL A 1 109 ? 2.724 -10.933 22.818 1.00 12.25 122 VAL A O 1
ATOM 642 N N . LYS A 1 110 ? 1.174 -11.293 21.270 1.00 14.09 123 LYS A N 1
ATOM 643 C CA . LYS A 1 110 ? 1.625 -12.653 20.975 1.00 13.71 123 LYS A CA 1
ATOM 644 C C . LYS A 1 110 ? 2.983 -12.630 20.293 1.00 13.70 123 LYS A C 1
ATOM 645 O O . LYS A 1 110 ? 3.896 -13.413 20.668 1.00 13.70 123 LYS A O 1
ATOM 651 N N . LEU A 1 111 ? 3.147 -11.704 19.349 1.00 13.93 124 LEU A N 1
ATOM 652 C CA . LEU A 1 111 ? 4.453 -11.455 18.713 1.00 14.31 124 LEU A CA 1
ATOM 653 C C . LEU A 1 111 ? 5.523 -11.142 19.761 1.00 14.48 124 LEU A C 1
ATOM 654 O O . LEU A 1 111 ? 6.577 -11.737 19.753 1.00 12.31 124 LEU A O 1
ATOM 659 N N . GLU A 1 112 ? 5.207 -10.242 20.682 1.00 16.22 125 GLU A N 1
ATOM 660 C CA . GLU A 1 112 ? 6.124 -9.859 21.760 1.00 16.71 125 GLU A CA 1
ATOM 661 C C . GLU A 1 112 ? 6.478 -11.027 22.677 1.00 16.57 125 GLU A C 1
ATOM 662 O O . GLU A 1 112 ? 7.654 -11.208 23.054 1.00 17.67 125 GLU A O 1
ATOM 668 N N . ASN A 1 113 ? 5.490 -11.829 23.063 1.00 16.67 126 ASN A N 1
ATOM 669 C CA . ASN A 1 113 ? 5.758 -12.974 23.928 1.00 17.26 126 ASN A CA 1
ATOM 670 C C . ASN A 1 113 ? 6.569 -14.056 23.224 1.00 17.18 126 ASN A C 1
ATOM 671 O O . ASN A 1 113 ? 7.458 -14.644 23.840 1.00 15.96 126 ASN A O 1
ATOM 676 N N . MET A 1 114 ? 6.360 -14.252 21.931 1.00 16.68 127 MET A N 1
ATOM 677 C CA . MET A 1 114 ? 7.230 -15.174 21.178 1.00 17.84 127 MET A CA 1
ATOM 678 C C . MET A 1 114 ? 8.681 -14.637 21.147 1.00 18.50 127 MET A C 1
ATOM 679 O O . MET A 1 114 ? 9.599 -15.386 21.320 1.00 18.56 127 MET A O 1
ATOM 684 N N . ARG A 1 115 ? 8.866 -13.348 20.947 1.00 19.48 128 ARG A N 1
ATOM 685 C CA . ARG A 1 115 ? 10.208 -12.828 20.859 1.00 21.69 128 ARG A CA 1
ATOM 686 C C . ARG A 1 115 ? 10.897 -12.943 22.252 1.00 21.54 128 ARG A C 1
ATOM 687 O O . ARG A 1 115 ? 12.067 -13.268 22.338 1.00 21.49 128 ARG A O 1
ATOM 695 N N . LEU A 1 116 ? 10.143 -12.734 23.328 1.00 21.57 129 LEU A N 1
ATOM 696 C CA . LEU A 1 116 ? 10.683 -12.807 24.686 1.00 22.03 129 LEU A CA 1
ATOM 697 C C . LEU A 1 116 ? 11.052 -14.225 25.086 1.00 21.54 129 LEU A C 1
ATOM 698 O O . LEU A 1 116 ? 12.088 -14.454 25.689 1.00 19.08 129 LEU A O 1
ATOM 703 N N . GLN A 1 117 ? 10.220 -15.173 24.695 1.00 21.26 130 GLN A N 1
ATOM 704 C CA . GLN A 1 117 ? 10.413 -16.586 25.019 1.00 22.51 130 GLN A CA 1
ATOM 705 C C . GLN A 1 117 ? 11.638 -17.084 24.249 1.00 22.05 130 GLN A C 1
ATOM 706 O O . GLN A 1 117 ? 12.448 -17.867 24.793 1.00 20.68 130 GLN A O 1
ATOM 712 N N . HIS A 1 118 ? 11.785 -16.620 22.999 1.00 22.18 131 HIS A N 1
ATOM 713 C CA . HIS A 1 118 ? 12.967 -16.966 22.188 1.00 23.14 131 HIS A CA 1
ATOM 714 C C . HIS A 1 118 ? 14.246 -16.363 22.814 1.00 23.56 131 HIS A C 1
ATOM 715 O O . HIS A 1 118 ? 15.235 -17.060 22.956 1.00 21.92 131 HIS A O 1
ATOM 722 N N . GLU A 1 119 ? 14.218 -15.083 23.173 1.00 25.59 132 GLU A N 1
ATOM 723 C CA . GLU A 1 119 ? 15.404 -14.415 23.792 1.00 27.79 132 GLU A CA 1
ATOM 724 C C . GLU A 1 119 ? 15.823 -15.122 25.064 1.00 28.30 132 GLU A C 1
ATOM 725 O O . GLU A 1 119 ? 17.008 -15.361 25.251 1.00 27.64 132 GLU A O 1
ATOM 731 N N . GLN A 1 120 ? 14.859 -15.490 25.914 1.00 29.68 133 GLN A N 1
ATOM 732 C CA . GLN A 1 120 ? 15.183 -16.203 27.156 1.00 31.38 133 GLN A CA 1
ATOM 733 C C . GLN A 1 120 ? 15.831 -17.561 26.857 1.00 31.48 133 GLN A C 1
ATOM 734 O O . GLN A 1 120 ? 16.889 -17.893 27.418 1.00 30.49 133 GLN A O 1
ATOM 740 N N . ARG A 1 121 ? 15.236 -18.305 25.921 1.00 31.05 134 ARG A N 1
ATOM 741 C CA . ARG A 1 121 ? 15.648 -19.659 25.641 1.00 31.67 134 ARG A CA 1
ATOM 742 C C . ARG A 1 121 ? 17.083 -19.635 25.069 1.00 31.63 134 ARG A C 1
ATOM 743 O O . ARG A 1 121 ? 17.901 -20.477 25.414 1.00 31.52 134 ARG A O 1
ATOM 751 N N . ALA A 1 122 ? 17.390 -18.603 24.283 1.00 31.68 135 ALA A N 1
ATOM 752 C CA . ALA A 1 122 ? 18.700 -18.395 23.663 1.00 32.15 135 ALA A CA 1
ATOM 753 C C . ALA A 1 122 ? 19.839 -17.967 24.615 1.00 33.02 135 ALA A C 1
ATOM 754 O O . ALA A 1 122 ? 21.000 -18.254 24.325 1.00 33.46 135 ALA A O 1
ATOM 756 N N . LYS A 1 123 ? 19.534 -17.274 25.715 1.00 33.97 136 LYS A N 1
ATOM 757 C CA . LYS A 1 123 ? 20.530 -17.005 26.772 1.00 34.72 136 LYS A CA 1
ATOM 758 C C . LYS A 1 123 ? 20.902 -18.323 27.465 1.00 34.98 136 LYS A C 1
ATOM 759 O O . LYS A 1 123 ? 20.016 -19.165 27.701 1.00 35.09 136 LYS A O 1
ATOM 761 N N . PHE B 2 10 ? -9.516 -1.655 17.033 1.00 39.34 210 PHE B N 1
ATOM 762 C CA . PHE B 2 10 ? -10.878 -2.220 16.889 1.00 39.66 210 PHE B CA 1
ATOM 763 C C . PHE B 2 10 ? -12.018 -1.277 17.369 1.00 41.11 210 PHE B C 1
ATOM 764 O O . PHE B 2 10 ? -11.908 -0.563 18.393 1.00 42.59 210 PHE B O 1
ATOM 772 N N . THR B 2 16 ? 9.409 -0.171 17.126 1.00 41.78 217 THR B N 1
ATOM 773 C CA . THR B 2 16 ? 9.197 -1.515 17.651 1.00 40.90 217 THR B CA 1
ATOM 774 C C . THR B 2 16 ? 7.783 -2.105 17.349 1.00 38.16 217 THR B C 1
ATOM 775 O O . THR B 2 16 ? 7.675 -3.313 17.322 1.00 38.12 217 THR B O 1
ATOM 779 N N . PRO B 2 17 ? 6.724 -1.323 17.099 1.00 35.32 218 PRO B N 1
ATOM 780 C CA . PRO B 2 17 ? 5.407 -1.952 16.845 1.00 32.53 218 PRO B CA 1
ATOM 781 C C . PRO B 2 17 ? 5.435 -2.898 15.614 1.00 28.44 218 PRO B C 1
ATOM 782 O O . PRO B 2 17 ? 6.005 -2.583 14.596 1.00 25.78 218 PRO B O 1
ATOM 786 N N . PRO B 2 18 ? 4.895 -4.097 15.732 1.00 25.40 219 PRO B N 1
ATOM 787 C CA . PRO B 2 18 ? 5.022 -5.057 14.625 1.00 24.17 219 PRO B CA 1
ATOM 788 C C . PRO B 2 18 ? 4.126 -4.727 13.400 1.00 22.89 219 PRO B C 1
ATOM 789 O O . PRO B 2 18 ? 4.438 -5.164 12.300 1.00 21.74 219 PRO B O 1
ATOM 793 N N . TYR B 2 19 ? 3.076 -3.945 13.612 1.00 22.21 220 TYR B N 1
ATOM 794 C CA . TYR B 2 19 ? 2.066 -3.616 12.592 1.00 22.74 220 TYR B CA 1
ATOM 795 C C . TYR B 2 19 ? 1.807 -2.125 12.551 1.00 24.21 220 TYR B C 1
ATOM 796 O O . TYR B 2 19 ? 1.500 -1.499 13.599 1.00 24.30 220 TYR B O 1
ATOM 805 N N . ASP B 2 20 ? 1.845 -1.582 11.336 1.00 24.49 221 ASP B N 1
ATOM 806 C CA . ASP B 2 20 ? 1.416 -0.216 11.060 1.00 24.35 221 ASP B CA 1
ATOM 807 C C . ASP B 2 20 ? 0.077 -0.277 10.346 1.00 22.67 221 ASP B C 1
ATOM 808 O O . ASP B 2 20 ? -0.074 -1.033 9.356 1.00 20.87 221 ASP B O 1
ATOM 813 N N . VAL B 2 21 ? -0.864 0.548 10.797 1.00 21.40 222 VAL B N 1
ATOM 814 C CA . VAL B 2 21 ? -2.200 0.621 10.189 1.00 21.34 222 VAL B CA 1
ATOM 815 C C . VAL B 2 21 ? -2.077 1.424 8.873 1.00 19.79 222 VAL B C 1
ATOM 816 O O . VAL B 2 21 ? -1.526 2.518 8.826 1.00 17.48 222 VAL B O 1
ATOM 820 N N . VAL B 2 22 ? -2.558 0.844 7.787 1.00 18.91 223 VAL B N 1
ATOM 821 C CA . VAL B 2 22 ? -2.450 1.453 6.461 1.00 18.96 223 VAL B CA 1
ATOM 822 C C . VAL B 2 22 ? -3.822 1.404 5.793 1.00 19.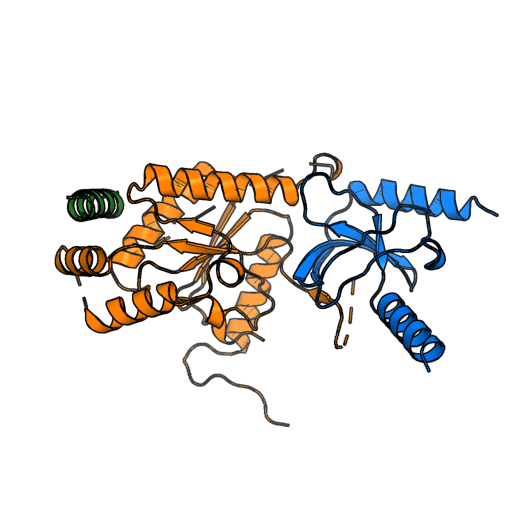13 223 VAL B C 1
ATOM 823 O O . VAL B 2 22 ? -4.693 0.716 6.254 1.00 20.07 223 VAL B O 1
ATOM 827 N N . PRO B 2 23 ? -4.063 2.137 4.729 1.00 19.61 224 PRO B N 1
ATOM 828 C CA . PRO B 2 23 ? -5.402 2.040 4.103 1.00 19.34 224 PRO B CA 1
ATOM 829 C C . PRO B 2 23 ? -5.674 0.636 3.604 1.00 18.56 224 PRO B C 1
ATOM 830 O O . PRO B 2 23 ? -4.749 -0.085 3.170 1.00 18.87 224 PRO B O 1
ATOM 834 N N . SER B 2 24 ? -6.947 0.257 3.659 1.00 17.53 225 SER B N 1
ATOM 835 C CA . SER B 2 24 ? -7.386 -1.091 3.311 1.00 17.06 225 SER B CA 1
ATOM 836 C C . SER B 2 24 ? -7.150 -1.380 1.836 1.00 17.08 225 SER B C 1
ATOM 837 O O . SER B 2 24 ? -6.946 -2.511 1.476 1.00 18.33 225 SER B O 1
ATOM 840 N N . MET B 2 25 ? -7.144 -0.340 1.010 1.00 16.55 226 MET B N 1
ATOM 841 C CA . MET B 2 25 ? -6.648 -0.419 -0.372 1.00 16.82 226 MET B CA 1
ATOM 842 C C . MET B 2 25 ? -5.522 0.576 -0.503 1.00 15.96 226 MET B C 1
ATOM 843 O O . MET B 2 25 ? -5.702 1.757 -0.207 1.00 16.13 226 MET B O 1
ATOM 848 N N . ARG B 2 26 ? -4.364 0.082 -0.912 1.00 15.11 227 ARG B N 1
ATOM 849 C CA . ARG B 2 26 ? -3.184 0.902 -1.062 1.00 14.38 227 ARG B CA 1
ATOM 850 C C . ARG B 2 26 ? -3.462 1.934 -2.130 1.00 14.06 227 ARG B C 1
ATOM 851 O O . ARG B 2 26 ? -3.878 1.582 -3.255 1.00 13.39 227 ARG B O 1
ATOM 859 N N . PRO B 2 27 ? -3.320 3.209 -1.801 1.00 13.40 228 PRO B N 1
ATOM 860 C CA . PRO B 2 27 ? -3.633 4.256 -2.789 1.00 14.95 228 PRO B CA 1
ATOM 861 C C . PRO B 2 27 ? -2.570 4.285 -3.914 1.00 14.47 228 PRO B C 1
ATOM 862 O O . PRO B 2 27 ? -1.375 4.226 -3.620 1.00 14.89 228 PRO B O 1
ATOM 866 N N . VAL B 2 28 ? -3.017 4.361 -5.147 1.00 13.93 229 VAL B N 1
ATOM 867 C CA . VAL B 2 28 ? -2.158 4.458 -6.322 1.00 15.04 229 VAL B CA 1
ATOM 868 C C . VAL B 2 28 ? -1.710 5.870 -6.543 1.00 15.17 229 VAL B C 1
ATOM 869 O O . VAL B 2 28 ? -2.532 6.805 -6.616 1.00 16.68 229 VAL B O 1
ATOM 873 N N . VAL B 2 29 ? -0.400 6.033 -6.671 1.00 14.96 230 VAL B N 1
ATOM 874 C CA . VAL B 2 29 ? 0.213 7.322 -6.849 1.00 15.26 230 VAL B CA 1
ATOM 875 C C . VAL B 2 29 ? 1.114 7.209 -8.089 1.00 15.39 230 VAL B C 1
ATOM 876 O O . VAL B 2 29 ? 1.896 6.272 -8.199 1.00 15.66 230 VAL B O 1
ATOM 880 N N . LEU B 2 30 ? 0.997 8.161 -9.012 1.00 14.61 231 LEU B N 1
ATOM 881 C CA . LEU B 2 30 ? 1.786 8.169 -10.222 1.00 15.89 231 LEU B CA 1
ATOM 882 C C . LEU B 2 30 ? 2.942 9.115 -10.040 1.00 16.11 231 LEU B C 1
ATOM 883 O O . LEU B 2 30 ? 2.728 10.240 -9.619 1.00 17.47 231 LEU B O 1
ATOM 888 N N . VAL B 2 31 ? 4.154 8.682 -10.389 1.00 16.14 232 VAL B N 1
ATOM 889 C CA . VAL B 2 31 ? 5.334 9.546 -10.440 1.00 16.83 232 VAL B CA 1
ATOM 890 C C . VAL B 2 31 ? 6.010 9.407 -11.798 1.00 16.28 232 VAL B C 1
ATOM 891 O O . VAL B 2 31 ? 6.026 8.344 -12.373 1.00 16.00 232 VAL B O 1
ATOM 895 N N . GLY B 2 32 ? 6.588 10.490 -12.291 1.00 16.77 233 GLY B N 1
ATOM 896 C CA . GLY B 2 32 ? 7.233 10.477 -13.596 1.00 16.77 233 GLY B CA 1
ATOM 897 C C . GLY B 2 32 ? 6.283 10.795 -14.742 1.00 15.59 233 GLY B C 1
ATOM 898 O O . GLY B 2 32 ? 5.050 10.793 -14.566 1.00 15.82 233 GLY B O 1
ATOM 899 N N . PRO B 2 33 ? 6.811 10.997 -15.950 1.00 15.56 234 PRO B N 1
ATOM 900 C CA . PRO B 2 33 ? 8.230 10.850 -16.288 1.00 16.79 234 PRO B CA 1
ATOM 901 C C . PRO B 2 33 ? 9.142 11.897 -15.672 1.00 18.34 234 PRO B C 1
ATOM 902 O O . PRO B 2 33 ? 10.322 11.665 -15.452 1.00 17.68 234 PRO B O 1
ATOM 906 N N . SER B 2 34 ? 8.559 13.052 -15.409 1.00 19.89 235 SER B N 1
ATOM 907 C CA . SER B 2 34 ? 9.283 14.171 -14.866 1.00 22.27 235 SER B CA 1
ATOM 908 C C . SER B 2 34 ? 8.454 14.825 -13.739 1.00 23.35 235 SER B C 1
ATOM 909 O O . SER B 2 34 ? 7.793 14.105 -12.975 1.00 24.37 235 SER B O 1
ATOM 912 N N . LEU B 2 35 ? 8.470 16.158 -13.643 1.00 23.94 236 LEU B N 1
ATOM 913 C CA . LEU B 2 35 ? 7.785 16.878 -12.561 1.00 23.76 236 LEU B CA 1
ATOM 914 C C . LEU B 2 35 ? 6.363 17.199 -12.905 1.00 23.88 236 LEU B C 1
ATOM 915 O O . LEU B 2 35 ? 6.066 17.572 -14.028 1.00 23.42 236 LEU B O 1
ATOM 920 N N . LYS B 2 36 ? 5.499 17.117 -11.886 1.00 23.56 237 LYS B N 1
ATOM 921 C CA . LYS B 2 36 ? 4.094 17.471 -11.976 1.00 23.20 237 LYS B CA 1
ATOM 922 C C . LYS B 2 36 ? 4.023 18.976 -12.076 1.00 23.47 237 LYS B C 1
ATOM 923 O O . LYS B 2 36 ? 4.967 19.635 -11.735 1.00 23.25 237 LYS B O 1
ATOM 929 N N . GLY B 2 37 ? 2.895 19.506 -12.561 1.00 25.02 238 GLY B N 1
ATOM 930 C CA . GLY B 2 37 ? 2.754 20.945 -12.818 1.00 25.36 238 GLY B CA 1
ATOM 931 C C . GLY B 2 37 ? 3.269 21.428 -14.179 1.00 25.85 238 GLY B C 1
ATOM 932 O O . GLY B 2 37 ? 3.020 22.582 -14.542 1.00 26.72 238 GLY B O 1
ATOM 933 N N . TYR B 2 38 ? 4.005 20.585 -14.916 1.00 25.31 239 TYR B N 1
ATOM 934 C CA . TYR B 2 38 ? 4.508 20.925 -16.249 1.00 24.88 239 TYR B CA 1
ATOM 935 C C . TYR B 2 38 ? 3.792 20.023 -17.248 1.00 24.86 239 TYR B C 1
ATOM 936 O O . TYR B 2 38 ? 3.286 18.943 -16.885 1.00 23.56 239 TYR B O 1
ATOM 945 N N . GLU B 2 39 ? 3.749 20.451 -18.504 1.00 23.63 240 GLU B N 1
ATOM 946 C CA . GLU B 2 39 ? 2.850 19.832 -19.460 1.00 24.39 240 GLU B CA 1
ATOM 947 C C . GLU B 2 39 ? 3.210 18.384 -19.838 1.00 22.94 240 GLU B C 1
ATOM 948 O O . GLU B 2 39 ? 2.296 17.618 -20.082 1.00 22.76 240 GLU B O 1
ATOM 954 N N . VAL B 2 40 ? 4.489 17.989 -19.870 1.00 21.22 241 VAL B N 1
ATOM 955 C CA . VAL B 2 40 ? 4.801 16.628 -20.366 1.00 20.05 241 VAL B CA 1
ATOM 956 C C . VAL B 2 40 ? 4.294 15.587 -19.354 1.00 19.41 241 VAL B C 1
ATOM 957 O O . VAL B 2 40 ? 3.589 14.644 -19.711 1.00 17.60 241 VAL B O 1
ATOM 961 N N . THR B 2 41 ? 4.645 15.805 -18.096 1.00 18.78 242 THR B N 1
ATOM 962 C CA . THR B 2 41 ? 4.201 14.923 -17.025 1.00 19.59 242 THR B CA 1
ATOM 963 C C . THR B 2 41 ? 2.715 15.043 -16.825 1.00 20.06 242 THR B C 1
ATOM 964 O O . THR B 2 41 ? 2.000 14.053 -16.834 1.00 20.19 242 THR B O 1
ATOM 968 N N . ASP B 2 42 ? 2.207 16.266 -16.770 1.00 20.55 243 ASP B N 1
ATOM 969 C CA . ASP B 2 42 ? 0.766 16.437 -16.564 1.00 21.13 243 ASP B CA 1
ATOM 970 C C . ASP B 2 42 ? -0.105 15.828 -17.610 1.00 20.61 243 ASP B C 1
ATOM 971 O O . ASP B 2 42 ? -1.121 15.212 -17.298 1.00 20.87 243 ASP B O 1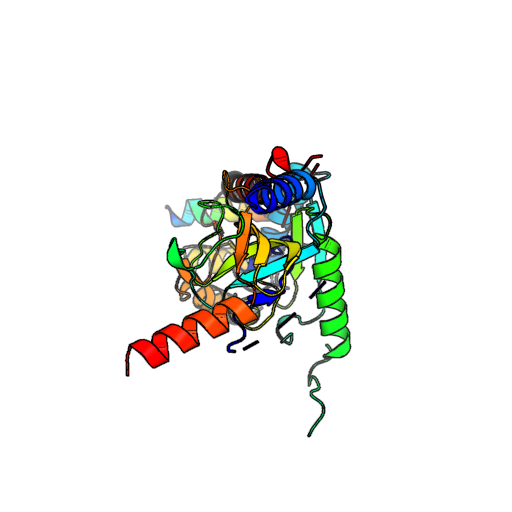
ATOM 976 N N . MET B 2 43 ? 0.243 16.003 -18.863 1.00 19.94 244 MET B N 1
ATOM 977 C CA . MET B 2 43 ? -0.545 15.365 -19.909 1.00 20.51 244 MET B CA 1
ATOM 978 C C . MET B 2 43 ? -0.341 13.837 -19.982 1.00 18.89 244 MET B C 1
ATOM 979 O O . MET B 2 43 ? -1.267 13.110 -20.298 1.00 19.09 244 MET B O 1
ATOM 984 N N . MET B 2 44 ? 0.867 13.345 -19.761 1.00 18.41 245 MET B N 1
ATOM 985 C CA . MET B 2 44 ? 1.069 11.898 -19.807 1.00 18.51 245 MET B CA 1
ATOM 986 C C . MET B 2 44 ? 0.314 11.182 -18.686 1.00 18.60 245 MET B C 1
ATOM 987 O O . MET B 2 44 ? -0.284 10.149 -18.928 1.00 19.01 245 MET B O 1
ATOM 992 N N . GLN B 2 45 ? 0.373 11.710 -17.464 1.00 19.08 246 GLN B N 1
ATOM 993 C CA . GLN B 2 45 ? -0.418 11.167 -16.333 1.00 18.63 246 GLN B CA 1
ATOM 994 C C . GLN B 2 45 ? -1.916 11.314 -16.510 1.00 18.53 246 GLN B C 1
ATOM 995 O O . GLN B 2 45 ? -2.702 10.423 -16.141 1.00 18.36 246 GLN B O 1
ATOM 1001 N N . LYS B 2 46 ? -2.339 12.436 -17.087 1.00 19.65 247 LYS B N 1
ATOM 1002 C CA . LYS B 2 46 ? -3.771 12.649 -17.334 1.00 19.38 247 LYS B CA 1
ATOM 1003 C C . LYS B 2 46 ? -4.353 11.580 -18.257 1.00 19.34 247 LYS B C 1
ATOM 1004 O O . LYS B 2 46 ? -5.469 11.066 -18.032 1.00 19.30 247 LYS B O 1
ATOM 1010 N N . ALA B 2 47 ? -3.636 11.259 -19.335 1.00 18.99 248 ALA B N 1
ATOM 1011 C CA . ALA B 2 47 ? -4.097 10.194 -20.239 1.00 17.84 248 ALA B CA 1
ATOM 1012 C C . ALA B 2 47 ? -4.261 8.901 -19.454 1.00 17.44 248 ALA B C 1
ATOM 1013 O O . ALA B 2 47 ? -5.190 8.172 -19.711 1.00 16.23 248 ALA B O 1
ATOM 1015 N N . LEU B 2 48 ? -3.357 8.610 -18.498 1.00 17.17 249 LEU B N 1
ATOM 1016 C CA . LEU B 2 48 ? -3.506 7.400 -17.677 1.00 18.42 249 LEU B CA 1
ATOM 1017 C C . LEU B 2 48 ? -4.714 7.497 -16.734 1.00 18.90 249 LEU B C 1
ATOM 1018 O O . LEU B 2 48 ? -5.486 6.568 -16.635 1.00 18.94 249 LEU B O 1
ATOM 1023 N N . PHE B 2 49 ? -4.901 8.636 -16.076 1.00 20.29 250 PHE B N 1
ATOM 1024 C CA . PHE B 2 49 ? -6.061 8.792 -15.184 1.00 21.31 250 PHE B CA 1
ATOM 1025 C C . PHE B 2 49 ? -7.337 8.651 -15.995 1.00 22.73 250 PHE B C 1
ATOM 1026 O O . PHE B 2 49 ? -8.248 7.943 -15.606 1.00 23.97 250 PHE B O 1
ATOM 1034 N N . ASP B 2 50 ? -7.399 9.303 -17.150 1.00 24.28 251 ASP B N 1
ATOM 1035 C CA . ASP B 2 50 ? -8.578 9.198 -18.041 1.00 25.09 251 ASP B CA 1
ATOM 1036 C C . ASP B 2 50 ? -8.913 7.746 -18.366 1.00 24.30 251 ASP B C 1
ATOM 1037 O O . ASP B 2 50 ? -10.077 7.331 -18.362 1.00 23.98 251 ASP B O 1
ATOM 1042 N N . PHE B 2 51 ? -7.879 6.963 -18.662 1.00 22.97 252 PHE B N 1
ATOM 1043 C CA . PHE B 2 51 ? -8.076 5.558 -18.953 1.00 20.91 252 PHE B CA 1
ATOM 1044 C C . PHE B 2 51 ? -8.584 4.803 -17.717 1.00 20.43 252 PHE B C 1
ATOM 1045 O O . PHE B 2 51 ? -9.513 4.021 -17.815 1.00 19.38 252 PHE B O 1
ATOM 1053 N N . LEU B 2 52 ? -7.926 4.966 -16.560 1.00 20.24 253 LEU B N 1
ATOM 1054 C CA . LEU B 2 52 ? -8.393 4.287 -15.344 1.00 19.98 253 LEU B CA 1
ATOM 1055 C C . LEU B 2 52 ? -9.861 4.579 -15.068 1.00 21.48 253 LEU B C 1
ATOM 1056 O O . LEU B 2 52 ? -10.597 3.679 -14.733 1.00 20.94 253 LEU B O 1
ATOM 1061 N N . LYS B 2 53 ? -10.261 5.839 -15.240 1.00 23.05 254 LYS B N 1
ATOM 1062 C CA . LYS B 2 53 ? -11.616 6.299 -14.929 1.00 24.65 254 LYS B CA 1
ATOM 1063 C C . LYS B 2 53 ? -12.607 5.424 -15.661 1.00 25.48 254 LYS B C 1
ATOM 1064 O O . LYS B 2 53 ? -13.646 5.044 -15.107 1.00 25.15 254 LYS B O 1
ATOM 1070 N N . HIS B 2 54 ? -12.317 5.108 -16.924 1.00 26.20 255 HIS B N 1
ATOM 1071 C CA . HIS B 2 54 ? -13.298 4.348 -17.692 1.00 26.47 255 HIS B CA 1
ATOM 1072 C C . HIS B 2 54 ? -13.092 2.833 -17.611 1.00 24.86 255 HIS B C 1
ATOM 1073 O O . HIS B 2 54 ? -14.049 2.089 -17.449 1.00 23.48 255 HIS B O 1
ATOM 1080 N N . ARG B 2 55 ? -11.844 2.374 -17.590 1.00 23.76 256 ARG B N 1
ATOM 1081 C CA . ARG B 2 55 ? -11.577 0.956 -17.416 1.00 22.56 256 ARG B CA 1
ATOM 1082 C C . ARG B 2 55 ? -12.016 0.400 -16.047 1.00 21.46 256 ARG B C 1
ATOM 1083 O O . ARG B 2 55 ? -12.329 -0.780 -15.948 1.00 21.14 256 ARG B O 1
ATOM 1091 N N . PHE B 2 56 ? -12.017 1.208 -14.994 1.00 19.91 257 PHE B N 1
ATOM 1092 C CA . PHE B 2 56 ? -12.327 0.662 -13.653 1.00 19.51 257 PHE B CA 1
ATOM 1093 C C . PHE B 2 56 ? -13.638 1.281 -13.143 1.00 19.92 257 PHE B C 1
ATOM 1094 O O . PHE B 2 56 ? -13.857 1.399 -11.952 1.00 19.12 257 PHE B O 1
ATOM 1102 N N . GLU B 2 57 ? -14.503 1.667 -14.081 1.00 19.93 258 GLU B N 1
ATOM 1103 C CA . GLU B 2 57 ? -15.737 2.392 -13.780 1.00 21.29 258 GLU B CA 1
ATOM 1104 C C . GLU B 2 57 ? -16.538 1.597 -12.753 1.00 20.77 258 GLU B C 1
ATOM 1105 O O . GLU B 2 57 ? -16.722 0.391 -12.902 1.00 21.31 258 GLU B O 1
ATOM 1111 N N . GLY B 2 58 ? -16.950 2.275 -11.683 1.00 20.54 259 GLY B N 1
ATOM 1112 C CA . GLY B 2 58 ? -17.748 1.675 -10.636 1.00 20.14 259 GLY B CA 1
ATOM 1113 C C . GLY B 2 58 ? -16.918 0.981 -9.573 1.00 19.84 259 GLY B C 1
ATOM 1114 O O . GLY B 2 58 ? -17.480 0.557 -8.590 1.00 18.75 259 GLY B O 1
ATOM 1115 N N . ARG B 2 59 ? -15.599 0.858 -9.790 1.00 19.15 260 ARG B N 1
ATOM 1116 C CA . ARG B 2 59 ? -14.701 0.202 -8.844 1.00 19.28 260 ARG B CA 1
ATOM 1117 C C . ARG B 2 59 ? -13.542 1.099 -8.415 1.00 18.94 260 ARG B C 1
ATOM 1118 O O . ARG B 2 59 ? -12.654 0.634 -7.741 1.00 18.77 260 ARG B O 1
ATOM 1126 N N . ILE B 2 60 ? -13.529 2.357 -8.838 1.00 19.88 261 ILE B N 1
ATOM 1127 C CA . ILE B 2 60 ? -12.383 3.231 -8.600 1.00 19.61 261 ILE B CA 1
ATOM 1128 C C . ILE B 2 60 ? -12.828 4.613 -8.115 1.00 20.54 261 ILE B C 1
ATOM 1129 O O . ILE B 2 60 ? -13.890 5.101 -8.486 1.00 17.61 261 ILE B O 1
ATOM 1134 N N . SER B 2 61 ? -12.006 5.207 -7.249 1.00 21.03 262 SER B N 1
ATOM 1135 C CA . SER B 2 61 ? -12.175 6.593 -6.793 1.00 22.41 262 SER B CA 1
ATOM 1136 C C . SER B 2 61 ? -10.853 7.301 -7.075 1.00 22.51 262 SER B C 1
ATOM 1137 O O . SER B 2 61 ? -9.807 6.922 -6.501 1.00 20.94 262 SER B O 1
ATOM 1140 N N . ILE B 2 62 ? -10.892 8.268 -7.993 1.00 22.26 263 ILE B N 1
ATOM 1141 C CA . ILE B 2 62 ? -9.743 9.091 -8.358 1.00 22.76 263 ILE B CA 1
ATOM 1142 C C . ILE B 2 62 ? -9.859 10.467 -7.757 1.00 22.68 263 ILE B C 1
ATOM 1143 O O . ILE B 2 62 ? -10.768 11.241 -8.097 1.00 23.45 263 ILE B O 1
ATOM 1148 N N . THR B 2 63 ? -8.936 10.812 -6.881 1.00 21.35 264 THR B N 1
ATOM 1149 C CA . THR B 2 63 ? -9.132 12.043 -6.144 1.00 21.58 264 THR B CA 1
ATOM 1150 C C . THR B 2 63 ? -7.888 12.882 -6.178 1.00 20.94 264 THR B C 1
ATOM 1151 O O . THR B 2 63 ? -6.763 12.392 -6.053 1.00 20.73 264 THR B O 1
ATOM 1155 N N . ARG B 2 64 ? -8.121 14.165 -6.334 1.00 21.02 265 ARG B N 1
ATOM 1156 C CA . ARG B 2 64 ? -7.078 15.160 -6.262 1.00 21.98 265 ARG B CA 1
ATOM 1157 C C . ARG B 2 64 ? -6.621 15.340 -4.827 1.00 20.80 265 ARG B C 1
ATOM 1158 O O . ARG B 2 64 ? -7.440 15.457 -3.955 1.00 19.87 265 ARG B O 1
ATOM 1166 N N . VAL B 2 65 ? -5.304 15.344 -4.600 1.00 20.50 266 VAL B N 1
ATOM 1167 C CA . VAL B 2 65 ? -4.720 15.700 -3.321 1.00 20.90 266 VAL B CA 1
ATOM 1168 C C . VAL B 2 65 ? -3.755 16.868 -3.551 1.00 21.69 266 VAL B C 1
ATOM 1169 O O . VAL B 2 65 ? -2.644 16.665 -4.083 1.00 24.08 266 VAL B O 1
ATOM 1173 N N . THR B 2 66 ? -4.161 18.078 -3.181 1.00 21.09 267 THR B N 1
ATOM 1174 C CA . THR B 2 66 ? -3.287 19.249 -3.302 1.00 22.04 267 THR B CA 1
ATOM 1175 C C . THR B 2 66 ? -2.371 19.422 -2.072 1.00 22.13 267 THR B C 1
ATOM 1176 O O . THR B 2 66 ? -1.262 19.940 -2.199 1.00 21.55 267 THR B O 1
ATOM 1180 N N . ALA B 2 67 ? -2.831 18.966 -0.901 1.00 21.57 268 ALA B N 1
ATOM 1181 C CA . ALA B 2 67 ? -2.065 19.089 0.346 1.00 21.45 268 ALA B CA 1
ATOM 1182 C C . ALA B 2 67 ? -0.810 18.249 0.298 1.00 21.75 268 ALA B C 1
ATOM 1183 O O . ALA B 2 67 ? -0.759 17.231 -0.388 1.00 21.41 268 ALA B O 1
ATOM 1185 N N . ASP B 2 68 ? 0.216 18.655 1.033 1.00 20.70 269 ASP B N 1
ATOM 1186 C CA . ASP B 2 68 ? 1.506 18.027 0.851 1.00 21.25 269 ASP B CA 1
ATOM 1187 C C . ASP B 2 68 ? 1.657 16.815 1.768 1.00 20.18 269 ASP B C 1
ATOM 1188 O O . ASP B 2 68 ? 2.237 16.880 2.853 1.00 17.58 269 ASP B O 1
ATOM 1193 N N . ILE B 2 69 ? 1.131 15.695 1.293 1.00 19.47 270 ILE B N 1
ATOM 1194 C CA . ILE B 2 69 ? 1.077 14.469 2.074 1.00 18.99 270 ILE B CA 1
ATOM 1195 C C . ILE B 2 69 ? 2.452 13.881 2.340 1.00 18.86 270 ILE B C 1
ATOM 1196 O O . ILE B 2 69 ? 2.559 13.005 3.157 1.00 19.14 270 ILE B O 1
ATOM 1201 N N . SER B 2 70 ? 3.493 14.405 1.697 1.00 19.19 271 SER B N 1
ATOM 1202 C CA . SER B 2 70 ? 4.866 14.110 2.080 1.00 19.94 271 SER B CA 1
ATOM 1203 C C . SER B 2 70 ? 5.216 14.503 3.532 1.00 20.46 271 SER B C 1
ATOM 1204 O O . SER B 2 70 ? 6.163 14.001 4.105 1.00 19.05 271 SER B O 1
ATOM 1207 N N . LEU B 2 71 ? 4.451 15.414 4.110 1.00 21.25 272 LEU B N 1
ATOM 1208 C CA . LEU B 2 71 ? 4.632 15.827 5.506 1.00 22.70 272 LEU B CA 1
ATOM 1209 C C . LEU B 2 71 ? 3.958 14.908 6.515 1.00 23.57 272 LEU B C 1
ATOM 1210 O O . LEU B 2 71 ? 4.113 15.109 7.702 1.00 23.49 272 LEU B O 1
ATOM 1215 N N . ALA B 2 72 ? 3.222 13.896 6.056 1.00 25.74 273 ALA B N 1
ATOM 1216 C CA . ALA B 2 72 ? 2.536 12.959 6.966 1.00 27.75 273 ALA B CA 1
ATOM 1217 C C . ALA B 2 72 ? 3.558 12.070 7.696 1.00 29.18 273 ALA B C 1
ATOM 1218 O O . ALA B 2 72 ? 4.592 11.722 7.117 1.00 30.41 273 ALA B O 1
ATOM 1220 N N . LYS B 2 73 ? 3.292 11.734 8.958 1.00 31.29 274 LYS B N 1
ATOM 1221 C CA . LYS B 2 73 ? 4.085 10.722 9.691 1.00 32.48 274 LYS B CA 1
ATOM 1222 C C . LYS B 2 73 ? 3.166 9.638 10.247 1.00 32.87 274 LYS B C 1
ATOM 1223 O O . LYS B 2 73 ? 3.603 8.501 10.463 1.00 34.50 274 LYS B O 1
ATOM 1225 N N . ALA B 2 84 ? 8.357 20.214 25.042 1.00 31.28 285 ALA B N 1
ATOM 1226 C CA . ALA B 2 84 ? 7.794 19.304 24.018 1.00 31.62 285 ALA B CA 1
ATOM 1227 C C . ALA B 2 84 ? 7.084 20.074 22.867 1.00 30.66 285 ALA B C 1
ATOM 1228 O O . ALA B 2 84 ? 5.867 20.230 22.898 1.00 31.10 285 ALA B O 1
ATOM 1230 N N . ILE B 2 85 ? 7.828 20.529 21.856 1.00 29.18 286 ILE B N 1
ATOM 1231 C CA . ILE B 2 85 ? 7.305 21.514 20.881 1.00 28.46 286 ILE B CA 1
ATOM 1232 C C . ILE B 2 85 ? 6.280 20.911 19.907 1.00 26.06 286 ILE B C 1
ATOM 1233 O O . ILE B 2 85 ? 6.430 19.776 19.460 1.00 25.19 286 ILE B O 1
ATOM 1238 N N . ILE B 2 86 ? 5.271 21.695 19.554 1.00 23.35 287 ILE B N 1
ATOM 1239 C CA . ILE B 2 86 ? 4.260 21.235 18.592 1.00 22.51 287 ILE B CA 1
ATOM 1240 C C . ILE B 2 86 ? 4.846 21.246 17.176 1.00 21.06 287 ILE B C 1
ATOM 1241 O O . ILE B 2 86 ? 5.464 22.217 16.752 1.00 19.91 287 ILE B O 1
ATOM 1246 N N . GLU B 2 87 ? 4.738 20.126 16.502 1.00 20.11 288 GLU B N 1
ATOM 1247 C CA . GLU B 2 87 ? 5.181 20.012 15.122 1.00 20.67 288 GLU B CA 1
ATOM 1248 C C . GLU B 2 87 ? 4.266 20.868 14.221 1.00 18.73 288 GLU B C 1
ATOM 1249 O O . GLU B 2 87 ? 3.039 20.768 14.317 1.00 18.38 288 GLU B O 1
ATOM 1255 N N . ARG B 2 88 ? 4.877 21.702 13.394 1.00 17.29 289 ARG B N 1
ATOM 1256 C CA . ARG B 2 88 ? 4.180 22.546 12.430 1.00 17.55 289 ARG B CA 1
ATOM 1257 C C . ARG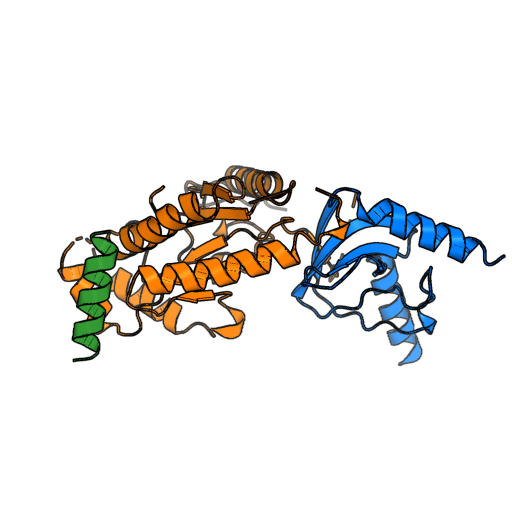 B 2 88 ? 4.837 22.491 11.060 1.00 16.85 289 ARG B C 1
ATOM 1258 O O . ARG B 2 88 ? 5.857 21.913 10.896 1.00 20.42 289 ARG B O 1
ATOM 1266 N N . SER B 2 89 ? 4.204 23.062 10.056 1.00 16.13 290 SER B N 1
ATOM 1267 C CA . SER B 2 89 ? 4.733 23.070 8.703 1.00 14.58 290 SER B CA 1
ATOM 1268 C C . SER B 2 89 ? 5.263 24.450 8.431 1.00 14.18 290 SER B C 1
ATOM 1269 O O . SER B 2 89 ? 4.729 25.429 8.933 1.00 13.76 290 SER B O 1
ATOM 1272 N N . ASN B 2 90 ? 6.301 24.537 7.616 1.00 14.68 291 ASN B N 1
ATOM 1273 C CA . ASN B 2 90 ? 6.791 25.813 7.095 1.00 15.95 291 ASN B CA 1
ATOM 1274 C C . ASN B 2 90 ? 6.338 26.172 5.683 1.00 15.97 291 ASN B C 1
ATOM 1275 O O . ASN B 2 90 ? 6.826 27.144 5.107 1.00 15.75 291 ASN B O 1
ATOM 1280 N N . THR B 2 91 ? 5.411 25.406 5.123 1.00 16.03 292 THR B N 1
ATOM 1281 C CA . THR B 2 91 ? 4.795 25.757 3.860 1.00 16.76 292 THR B CA 1
ATOM 1282 C C . THR B 2 91 ? 3.317 26.053 4.132 1.00 16.51 292 THR B C 1
ATOM 1283 O O . THR B 2 91 ? 2.832 25.980 5.288 1.00 14.88 292 THR B O 1
ATOM 1287 N N . ARG B 2 92 ? 2.585 26.352 3.065 1.00 16.97 293 ARG B N 1
ATOM 1288 C CA . ARG B 2 92 ? 1.179 26.656 3.180 1.00 18.47 293 ARG B CA 1
ATOM 1289 C C . ARG B 2 92 ? 0.342 25.427 3.553 1.00 17.93 293 ARG B C 1
ATOM 1290 O O . ARG B 2 92 ? -0.807 25.553 3.989 1.00 19.18 293 ARG B O 1
ATOM 1298 N N . SER B 2 93 ? 0.902 24.238 3.403 1.00 16.96 294 SER B N 1
ATOM 1299 C CA . SER B 2 93 ? 0.183 23.039 3.763 1.00 17.00 294 SER B CA 1
ATOM 1300 C C . SER B 2 93 ? 0.408 22.706 5.237 1.00 15.96 294 SER B C 1
ATOM 1301 O O . SER B 2 93 ? 1.517 22.351 5.643 1.00 13.79 294 SER B O 1
ATOM 1304 N N . SER B 2 94 ? -0.621 22.869 6.082 1.00 14.34 295 SER B N 1
ATOM 1305 C CA . SER B 2 94 ? -0.428 22.593 7.525 1.00 13.51 295 SER B CA 1
ATOM 1306 C C . SER B 2 94 ? -0.431 21.092 7.834 1.00 13.59 295 SER B C 1
ATOM 1307 O O . SER B 2 94 ? -0.982 20.294 7.048 1.00 12.70 295 SER B O 1
ATOM 1310 N N . LEU B 2 95 ? 0.154 20.718 8.981 1.00 13.05 296 LEU B N 1
ATOM 1311 C CA . LEU B 2 95 ? 0.058 19.346 9.498 1.00 13.30 296 LEU B CA 1
ATOM 1312 C C . LEU B 2 95 ? -1.369 18.938 9.833 1.00 13.84 296 LEU B C 1
ATOM 1313 O O . LEU B 2 95 ? -1.703 17.757 9.650 1.00 13.10 296 LEU B O 1
ATOM 1318 N N . ALA B 2 96 ? -2.230 19.882 10.229 1.00 13.04 297 ALA B N 1
ATOM 1319 C CA . ALA B 2 96 ? -3.614 19.529 10.442 1.00 14.02 297 ALA B CA 1
ATOM 1320 C C . ALA B 2 96 ? -4.312 19.240 9.128 1.00 15.20 297 ALA B C 1
ATOM 1321 O O . ALA B 2 96 ? -5.112 18.324 9.085 1.00 15.31 297 ALA B O 1
ATOM 1323 N N . GLU B 2 97 ? -4.064 20.041 8.092 1.00 16.13 298 GLU B N 1
ATOM 1324 C CA . GLU B 2 97 ? -4.698 19.827 6.770 1.00 16.85 298 GLU B CA 1
ATOM 1325 C C . GLU B 2 97 ? -4.183 18.490 6.187 1.00 16.56 298 GLU B C 1
ATOM 1326 O O . GLU B 2 97 ? -4.929 17.697 5.669 1.00 15.64 298 GLU B O 1
ATOM 1332 N N . VAL B 2 98 ? -2.894 18.227 6.340 1.00 16.61 299 VAL B N 1
ATOM 1333 C CA . VAL B 2 98 ? -2.311 16.968 5.865 1.00 16.62 299 VAL B CA 1
ATOM 1334 C C . VAL B 2 98 ? -2.955 15.765 6.540 1.00 16.83 299 VAL B C 1
ATOM 1335 O O . VAL B 2 98 ? -3.339 14.817 5.841 1.00 16.18 299 VAL B O 1
ATOM 1339 N N . GLN B 2 99 ? -3.063 15.813 7.878 1.00 17.61 300 GLN B N 1
ATOM 1340 C CA . GLN B 2 99 ? -3.766 14.806 8.645 1.00 18.40 300 GLN B CA 1
ATOM 1341 C C . GLN B 2 99 ? -5.216 14.637 8.199 1.00 17.80 300 GLN B C 1
ATOM 1342 O O . GLN B 2 99 ? -5.681 13.536 8.093 1.00 15.68 300 GLN B O 1
ATOM 1348 N N . SER B 2 100 ? -5.928 15.720 7.958 1.00 17.17 301 SER B N 1
ATOM 1349 C CA . SER B 2 100 ? -7.280 15.611 7.442 1.00 18.49 301 SER B CA 1
ATOM 1350 C C . SER B 2 100 ? -7.291 14.836 6.121 1.00 17.99 301 SER B C 1
ATOM 1351 O O . SER B 2 100 ? -8.145 13.975 5.915 1.00 17.76 301 SER B O 1
ATOM 1354 N N . GLU B 2 101 ? -6.347 15.143 5.230 1.00 17.91 302 GLU B N 1
ATOM 1355 C CA . GLU B 2 101 ? -6.279 14.475 3.945 1.00 18.86 302 GLU B CA 1
ATOM 1356 C C . GLU B 2 101 ? -5.890 12.993 4.093 1.00 17.70 302 GLU B C 1
ATOM 1357 O O . GLU B 2 101 ? -6.432 12.177 3.394 1.00 17.62 302 GLU B O 1
ATOM 1363 N N . ILE B 2 102 ? -4.978 12.648 5.008 1.00 16.94 303 ILE B N 1
ATOM 1364 C CA . ILE B 2 102 ? -4.679 11.245 5.276 1.00 16.61 303 ILE B CA 1
ATOM 1365 C C . ILE B 2 102 ? -5.951 10.504 5.709 1.00 17.27 303 ILE B C 1
ATOM 1366 O O . ILE B 2 102 ? -6.262 9.439 5.140 1.00 16.58 303 ILE B O 1
ATOM 1371 N N . GLU B 2 103 ? -6.709 11.061 6.664 1.00 16.13 304 GLU B N 1
ATOM 1372 C CA . GLU B 2 103 ? -7.946 10.413 7.087 1.00 17.94 304 GLU B CA 1
ATOM 1373 C C . GLU B 2 103 ? -8.976 10.300 5.933 1.00 16.61 304 GLU B C 1
ATOM 1374 O O . GLU B 2 103 ? -9.640 9.311 5.806 1.00 17.14 304 GLU B O 1
ATOM 1380 N N . ARG B 2 104 ? -9.063 11.282 5.065 1.00 15.94 305 ARG B N 1
ATOM 1381 C CA . ARG B 2 104 ? -9.943 11.190 3.894 1.00 15.28 305 ARG B CA 1
ATOM 1382 C C . ARG B 2 104 ? -9.536 10.021 2.961 1.00 14.89 305 ARG B C 1
ATOM 1383 O O . ARG B 2 104 ? -10.382 9.321 2.407 1.00 15.37 305 ARG B O 1
ATOM 1391 N N . ILE B 2 105 ? -8.251 9.823 2.780 1.00 15.33 306 ILE B N 1
ATOM 1392 C CA . ILE B 2 105 ? -7.732 8.721 1.947 1.00 15.55 306 ILE B CA 1
ATOM 1393 C C . ILE B 2 105 ? -8.048 7.330 2.559 1.00 15.09 306 ILE B C 1
ATOM 1394 O O . ILE B 2 105 ? -8.520 6.437 1.841 1.00 15.33 306 ILE B O 1
ATOM 1399 N N . PHE B 2 106 ? -7.802 7.149 3.853 1.00 15.19 307 PHE B N 1
ATOM 1400 C CA . PHE B 2 106 ? -8.130 5.892 4.550 1.00 15.75 307 PHE B CA 1
ATOM 1401 C C . PHE B 2 106 ? -9.632 5.614 4.393 1.00 16.97 307 PHE B C 1
ATOM 1402 O O . PHE B 2 106 ? -10.036 4.536 4.066 1.00 16.91 307 PHE B O 1
ATOM 1410 N N . GLU B 2 107 ? -10.455 6.618 4.644 1.00 18.61 308 GLU B N 1
ATOM 1411 C CA . GLU B 2 107 ? -11.895 6.455 4.558 1.00 19.69 308 GLU B CA 1
ATOM 1412 C C . GLU B 2 107 ? -12.380 6.146 3.121 1.00 19.19 308 GLU B C 1
ATOM 1413 O O . GLU B 2 107 ? -13.290 5.378 2.932 1.00 17.51 308 GLU B O 1
ATOM 1419 N N . LEU B 2 108 ? -11.734 6.684 2.112 1.00 18.83 309 LEU B N 1
ATOM 1420 C CA . LEU B 2 108 ? -12.114 6.405 0.732 1.00 19.66 309 LEU B CA 1
ATOM 1421 C C . LEU B 2 108 ? -11.829 4.935 0.340 1.00 19.02 309 LEU B C 1
ATOM 1422 O O . LEU B 2 108 ? -12.493 4.375 -0.529 1.00 17.73 309 LEU B O 1
ATOM 1427 N N . ALA B 2 109 ? -10.816 4.343 0.978 1.00 17.72 310 ALA B N 1
ATOM 1428 C CA . ALA B 2 109 ? -10.445 2.949 0.756 1.00 18.73 310 ALA B CA 1
ATOM 1429 C C . ALA B 2 109 ? -11.234 1.942 1.597 1.00 19.24 310 ALA B C 1
ATOM 1430 O O . ALA B 2 109 ? -11.149 0.745 1.334 1.00 17.81 310 ALA B O 1
ATOM 1432 N N . ARG B 2 110 ? -11.953 2.409 2.629 1.00 19.67 311 ARG B N 1
ATOM 1433 C CA . ARG B 2 110 ? -12.585 1.527 3.637 1.00 21.23 311 ARG B CA 1
ATOM 1434 C C . ARG B 2 110 ? -13.473 0.413 3.090 1.00 20.74 311 ARG B C 1
ATOM 1435 O O . ARG B 2 110 ? -13.404 -0.702 3.580 1.00 20.71 311 ARG B O 1
ATOM 1443 N N . THR B 2 111 ? -14.288 0.699 2.083 1.00 20.88 312 THR B N 1
ATOM 1444 C CA . THR B 2 111 ? -15.097 -0.362 1.450 1.00 21.36 312 THR B CA 1
ATOM 1445 C C . THR B 2 111 ? -14.411 -1.091 0.276 1.00 21.38 312 THR B C 1
ATOM 1446 O O . THR B 2 111 ? -15.078 -1.773 -0.496 1.00 20.44 312 THR B O 1
ATOM 1450 N N . LEU B 2 112 ? -13.088 -0.939 0.134 1.00 20.06 313 LEU B N 1
ATOM 1451 C CA . LEU B 2 112 ? -12.310 -1.708 -0.845 1.00 18.92 313 LEU B CA 1
ATOM 1452 C C . LEU B 2 112 ? -12.544 -1.370 -2.319 1.00 18.76 313 LEU B C 1
ATOM 1453 O O . LEU B 2 112 ? -12.335 -2.215 -3.195 1.00 20.74 313 LEU B O 1
ATOM 1458 N N . GLN B 2 113 ? -12.993 -0.168 -2.608 1.00 18.25 314 GLN B N 1
ATOM 1459 C CA . GLN B 2 113 ? -12.876 0.414 -3.935 1.00 17.54 314 GLN B CA 1
ATOM 1460 C C . GLN B 2 113 ? -11.397 0.705 -4.228 1.00 17.29 314 GLN B C 1
ATOM 1461 O O . GLN B 2 113 ? -10.634 1.022 -3.287 1.00 16.29 314 GLN B O 1
ATOM 1467 N N . LEU B 2 114 ? -10.963 0.596 -5.495 1.00 16.56 315 LEU B N 1
ATOM 1468 C CA . LEU B 2 114 ? -9.579 1.075 -5.838 1.00 17.53 315 LEU B CA 1
ATOM 1469 C C . LEU B 2 114 ? -9.472 2.568 -5.596 1.00 16.90 315 LEU B C 1
ATOM 1470 O O . LEU B 2 114 ? -10.354 3.321 -5.978 1.00 17.06 315 LEU B O 1
ATOM 1475 N N . VAL B 2 115 ? -8.391 2.999 -4.974 1.00 17.03 316 VAL B N 1
ATOM 1476 C CA . VAL B 2 115 ? -8.144 4.405 -4.720 1.00 17.36 316 VAL B CA 1
ATOM 1477 C C . VAL B 2 115 ? -6.883 4.932 -5.485 1.00 16.63 316 VAL B C 1
ATOM 1478 O O . VAL B 2 115 ? -5.818 4.363 -5.375 1.00 15.60 316 VAL B O 1
ATOM 1482 N N . VAL B 2 116 ? -7.050 5.991 -6.267 1.00 16.26 317 VAL B N 1
ATOM 1483 C CA . VAL B 2 116 ? -5.957 6.612 -7.010 1.00 17.74 317 VAL B CA 1
ATOM 1484 C C . VAL B 2 116 ? -5.858 8.080 -6.626 1.00 17.13 317 VAL B C 1
ATOM 1485 O O . VAL B 2 116 ? -6.832 8.827 -6.690 1.00 18.05 317 VAL B O 1
ATOM 1489 N N . LEU B 2 117 ? -4.682 8.483 -6.219 1.00 17.78 318 LEU B N 1
ATOM 1490 C CA . LEU B 2 117 ? -4.430 9.859 -5.836 1.00 18.07 318 LEU B CA 1
ATOM 1491 C C . LEU B 2 117 ? -3.757 10.578 -6.999 1.00 19.11 318 LEU B C 1
ATOM 1492 O O . LEU B 2 117 ? -2.826 10.071 -7.593 1.00 20.03 318 LEU B O 1
ATOM 1497 N N . ASP B 2 118 ? -4.301 11.730 -7.375 1.00 20.63 319 ASP B N 1
ATOM 1498 C CA . ASP B 2 118 ? -3.599 12.683 -8.208 1.00 21.00 319 ASP B CA 1
ATOM 1499 C C . ASP B 2 118 ? -2.953 13.618 -7.211 1.00 21.21 319 ASP B C 1
ATOM 1500 O O . ASP B 2 118 ? -3.513 14.641 -6.832 1.00 21.85 319 ASP B O 1
ATOM 1505 N N . ALA B 2 119 ? -1.793 13.221 -6.721 1.00 20.60 320 ALA B N 1
ATOM 1506 C CA . ALA B 2 119 ? -1.175 13.913 -5.613 1.00 20.74 320 ALA B CA 1
ATOM 1507 C C . ALA B 2 119 ? -0.143 14.888 -6.154 1.00 21.08 320 ALA B C 1
ATOM 1508 O O . ALA B 2 119 ? 0.928 14.468 -6.548 1.00 21.67 320 ALA B O 1
ATOM 1510 N N . ASP B 2 120 ? -0.475 16.180 -6.156 1.00 21.69 321 ASP B N 1
ATOM 1511 C CA . ASP B 2 120 ? 0.351 17.246 -6.744 1.00 23.08 321 ASP B CA 1
ATOM 1512 C C . ASP B 2 120 ? 1.801 17.302 -6.328 1.00 21.75 321 ASP B C 1
ATOM 1513 O O . ASP B 2 120 ? 2.651 17.627 -7.133 1.00 22.15 321 ASP B O 1
ATOM 1518 N N . THR B 2 121 ? 2.091 17.069 -5.047 1.00 20.67 322 THR B N 1
ATOM 1519 C CA . THR B 2 121 ? 3.436 17.324 -4.526 1.00 18.75 322 THR B CA 1
ATOM 1520 C C . THR B 2 121 ? 4.365 16.088 -4.468 1.00 17.95 322 THR B C 1
ATOM 1521 O O . THR B 2 121 ? 5.468 16.186 -3.959 1.00 16.75 322 THR B O 1
ATOM 1525 N N . ILE B 2 122 ? 3.894 14.931 -4.919 1.00 16.32 323 ILE B N 1
ATOM 1526 C CA . ILE B 2 122 ? 4.672 13.687 -4.915 1.00 15.72 323 ILE B CA 1
ATOM 1527 C C . ILE B 2 122 ? 5.206 13.398 -6.315 1.00 16.01 323 ILE B C 1
ATOM 1528 O O . ILE B 2 122 ? 4.422 13.089 -7.261 1.00 16.33 323 ILE B O 1
ATOM 1533 N N . ASN B 2 123 ? 6.516 13.583 -6.438 1.00 15.72 324 ASN B N 1
ATOM 1534 C CA . ASN B 2 123 ? 7.280 13.331 -7.652 1.00 16.80 324 ASN B CA 1
ATOM 1535 C C . ASN B 2 123 ? 8.329 12.264 -7.463 1.00 17.15 324 ASN B C 1
ATOM 1536 O O . ASN B 2 123 ? 9.053 11.937 -8.403 1.00 17.54 324 ASN B O 1
ATOM 1541 N N . HIS B 2 124 ? 8.388 11.674 -6.269 1.00 17.85 325 HIS B N 1
ATOM 1542 C CA . HIS B 2 124 ? 9.410 10.678 -5.942 1.00 18.26 325 HIS B CA 1
ATOM 1543 C C . HIS B 2 124 ? 8.922 9.760 -4.831 1.00 18.11 325 HIS B C 1
ATOM 1544 O O . HIS B 2 124 ? 8.361 10.267 -3.866 1.00 18.43 325 HIS B O 1
ATOM 1551 N N . PRO B 2 125 ? 9.158 8.437 -4.917 1.00 17.59 326 PRO B N 1
ATOM 1552 C CA . PRO B 2 125 ? 8.578 7.492 -3.937 1.00 17.48 326 PRO B CA 1
ATOM 1553 C C . PRO B 2 125 ? 9.117 7.705 -2.530 1.00 17.69 326 PRO B C 1
ATOM 1554 O O . PRO B 2 125 ? 8.458 7.352 -1.557 1.00 18.01 326 PRO B O 1
ATOM 1558 N N . ALA B 2 126 ? 10.315 8.247 -2.401 1.00 18.47 327 ALA B N 1
ATOM 1559 C CA . ALA B 2 126 ? 10.886 8.518 -1.056 1.00 18.71 327 ALA B CA 1
ATOM 1560 C C . ALA B 2 126 ? 10.036 9.521 -0.237 1.00 19.27 327 ALA B C 1
ATOM 1561 O O . ALA B 2 126 ? 10.007 9.484 1.003 1.00 21.16 327 ALA B O 1
ATOM 1563 N N . GLN B 2 127 ? 9.339 10.420 -0.921 1.00 19.12 328 GLN B N 1
ATOM 1564 C CA . GLN B 2 127 ? 8.435 11.371 -0.269 1.00 19.36 328 GLN B CA 1
ATOM 1565 C C . GLN B 2 127 ? 7.205 10.730 0.480 1.00 19.08 328 GLN B C 1
ATOM 1566 O O . GLN B 2 127 ? 6.542 11.406 1.291 1.00 18.63 328 GLN B O 1
ATOM 1572 N N . LEU B 2 128 ? 6.869 9.472 0.176 1.00 18.06 329 LEU B N 1
ATOM 1573 C CA . LEU B 2 128 ? 5.758 8.773 0.855 1.00 18.77 329 LEU B CA 1
ATOM 1574 C C . LEU B 2 128 ? 6.220 7.601 1.716 1.00 19.32 329 LEU B C 1
ATOM 1575 O O . LEU B 2 128 ? 5.408 6.995 2.388 1.00 19.60 329 LEU B O 1
ATOM 1580 N N . SER B 2 129 ? 7.513 7.320 1.680 1.00 20.68 330 SER B N 1
ATOM 1581 C CA . SER B 2 129 ? 8.171 6.198 2.381 1.00 22.98 330 SER B CA 1
ATOM 1582 C C . SER B 2 129 ? 7.971 6.195 3.887 1.00 23.34 330 SER B C 1
ATOM 1583 O O . SER B 2 129 ? 8.023 5.141 4.501 1.00 23.48 330 SER B O 1
ATOM 1586 N N . LYS B 2 130 ? 7.782 7.379 4.469 1.00 23.42 331 LYS B N 1
ATOM 1587 C CA . LYS B 2 130 ? 7.674 7.524 5.925 1.00 24.55 331 LYS B CA 1
ATOM 1588 C C . LYS B 2 130 ? 6.267 7.749 6.394 1.00 23.05 331 LYS B C 1
ATOM 1589 O O . LYS B 2 130 ? 6.023 7.845 7.593 1.00 22.09 331 LYS B O 1
ATOM 1595 N N . THR B 2 131 ? 5.325 7.799 5.447 1.00 21.18 332 THR B N 1
ATOM 1596 C CA . THR B 2 131 ? 3.920 7.885 5.809 1.00 20.14 332 THR B CA 1
ATOM 1597 C C . THR B 2 131 ? 3.348 6.474 6.031 1.00 19.12 332 THR B C 1
ATOM 1598 O O . THR B 2 131 ? 3.960 5.458 5.722 1.00 19.58 332 THR B O 1
ATOM 1602 N N . SER B 2 132 ? 2.110 6.477 6.496 1.00 18.42 333 SER B N 1
ATOM 1603 C CA . SER B 2 132 ? 1.313 5.300 6.733 1.00 17.55 333 SER B CA 1
ATOM 1604 C C . SER B 2 132 ? 0.457 5.022 5.535 1.00 16.26 333 SER B C 1
ATOM 1605 O O . SER B 2 132 ? -0.452 4.216 5.666 1.00 14.29 333 SER B O 1
ATOM 1608 N N . LEU B 2 133 ? 0.702 5.690 4.394 1.00 14.09 334 LEU B N 1
ATOM 1609 C CA . LEU B 2 133 ? -0.153 5.492 3.222 1.00 14.70 334 LEU B CA 1
ATOM 1610 C C . LEU B 2 133 ? 0.097 4.212 2.465 1.00 13.43 334 LEU B C 1
ATOM 1611 O O . LEU B 2 133 ? -0.813 3.682 1.817 1.00 14.50 334 LEU B O 1
ATOM 1616 N N . ALA B 2 134 ? 1.315 3.707 2.543 1.00 13.09 335 ALA B N 1
ATOM 1617 C CA . ALA B 2 134 ? 1.704 2.475 1.835 1.00 12.73 335 ALA B CA 1
ATOM 1618 C C . ALA B 2 134 ? 1.266 2.436 0.394 1.00 13.65 335 ALA B C 1
ATOM 1619 O O . ALA B 2 134 ? 0.594 1.498 0.003 1.00 13.32 335 ALA B O 1
ATOM 1621 N N . PRO B 2 135 ? 1.600 3.463 -0.394 1.00 13.13 336 PRO B N 1
ATOM 1622 C CA . PRO B 2 135 ? 1.065 3.599 -1.753 1.00 13.29 336 PRO B CA 1
ATOM 1623 C C . PRO B 2 135 ? 1.547 2.493 -2.700 1.00 13.03 336 PRO B C 1
ATOM 1624 O O . PRO B 2 135 ? 2.585 1.868 -2.487 1.00 12.24 336 PRO B O 1
ATOM 1628 N N . ILE B 2 136 ? 0.746 2.230 -3.711 1.00 12.06 337 ILE B N 1
ATOM 1629 C CA . ILE B 2 136 ? 1.207 1.586 -4.934 1.00 11.71 337 ILE B CA 1
ATOM 1630 C C . ILE B 2 136 ? 1.803 2.710 -5.801 1.00 11.88 337 ILE B C 1
ATOM 1631 O O . ILE B 2 136 ? 1.054 3.610 -6.285 1.00 12.41 337 ILE B O 1
ATOM 1636 N N . ILE B 2 137 ? 3.126 2.686 -5.985 1.00 11.37 338 ILE B N 1
ATOM 1637 C CA . ILE B 2 137 ? 3.836 3.675 -6.789 1.00 11.78 338 ILE B CA 1
ATOM 1638 C C . ILE B 2 137 ? 3.959 3.218 -8.236 1.00 13.02 338 ILE B C 1
ATOM 1639 O O . ILE B 2 137 ? 4.536 2.152 -8.532 1.00 12.86 338 ILE B O 1
ATOM 1644 N N . VAL B 2 138 ? 3.319 3.987 -9.124 1.00 12.92 339 VAL B N 1
ATOM 1645 C CA . VAL B 2 138 ? 3.372 3.758 -10.554 1.00 13.19 339 VAL B CA 1
ATOM 1646 C C . VAL B 2 138 ? 4.368 4.721 -11.201 1.00 13.96 339 VAL B C 1
ATOM 1647 O O . VAL B 2 138 ? 4.189 5.947 -11.210 1.00 15.41 339 VAL B O 1
ATOM 1651 N N . TYR B 2 139 ? 5.431 4.168 -11.728 1.00 13.72 340 TYR B N 1
ATOM 1652 C CA . TYR B 2 139 ? 6.503 4.949 -12.297 1.00 14.60 340 TYR B CA 1
ATOM 1653 C C . TYR B 2 139 ? 6.275 4.977 -13.780 1.00 14.64 340 TYR B C 1
ATOM 1654 O O . TYR B 2 139 ? 6.481 3.975 -14.427 1.00 15.29 340 TYR B O 1
ATOM 1663 N N . VAL B 2 140 ? 5.863 6.130 -14.293 1.00 15.58 341 VAL B N 1
ATOM 1664 C CA . VAL B 2 140 ? 5.747 6.389 -15.720 1.00 17.41 341 VAL B CA 1
ATOM 1665 C C . VAL B 2 140 ? 7.125 6.848 -16.233 1.00 18.41 341 VAL B C 1
ATOM 1666 O O . VAL B 2 140 ? 7.498 8.005 -16.062 1.00 18.80 341 VAL B O 1
ATOM 1670 N N . LYS B 2 141 ? 7.860 5.921 -16.843 1.00 18.62 342 LYS B N 1
ATOM 1671 C CA . LYS B 2 141 ? 9.299 6.050 -17.105 1.00 19.41 342 LYS B CA 1
ATOM 1672 C C . LYS B 2 141 ? 9.566 6.282 -18.598 1.00 20.24 342 LYS B C 1
ATOM 1673 O O . LYS B 2 141 ? 9.173 5.445 -19.435 1.00 20.13 342 LYS B O 1
ATOM 1679 N N . ILE B 2 142 ? 10.185 7.415 -18.925 1.00 19.82 343 ILE B N 1
ATOM 1680 C CA . ILE B 2 142 ? 10.819 7.595 -20.238 1.00 19.92 343 ILE B CA 1
ATOM 1681 C C . ILE B 2 142 ? 12.276 7.148 -20.151 1.00 20.20 343 ILE B C 1
ATOM 1682 O O . ILE B 2 142 ? 13.088 7.711 -19.398 1.00 19.50 343 ILE B O 1
ATOM 1687 N N . SER B 2 143 ? 12.583 6.120 -20.927 1.00 20.45 344 SER B N 1
ATOM 1688 C CA . SER B 2 143 ? 13.837 5.404 -20.794 1.00 22.47 344 SER B CA 1
ATOM 1689 C C . SER B 2 143 ? 15.011 6.312 -21.217 1.00 22.88 344 SER B C 1
ATOM 1690 O O . SER B 2 143 ? 16.048 6.324 -20.557 1.00 21.06 344 SER B O 1
ATOM 1693 N N . SER B 2 144 ? 14.812 7.157 -22.245 1.00 22.00 345 SER B N 1
ATOM 1694 C CA . SER B 2 144 ? 15.936 7.988 -22.736 1.00 23.01 345 SER B CA 1
ATOM 1695 C C . SER B 2 144 ? 15.793 9.486 -22.368 1.00 22.12 345 SER B C 1
ATOM 1696 O O . SER B 2 144 ? 14.792 10.097 -22.726 1.00 21.85 345 SER B O 1
ATOM 1699 N N . PRO B 2 145 ? 16.776 10.069 -21.675 1.00 21.93 346 PRO B N 1
ATOM 1700 C CA . PRO B 2 145 ? 16.740 11.523 -21.384 1.00 21.98 346 PRO B CA 1
ATOM 1701 C C . PRO B 2 145 ? 16.688 12.386 -22.639 1.00 21.92 346 PRO B C 1
ATOM 1702 O O . PRO B 2 145 ? 16.113 13.468 -22.620 1.00 20.96 346 PRO B O 1
ATOM 1706 N N . LYS B 2 146 ? 17.260 11.907 -23.738 1.00 22.50 347 LYS B N 1
ATOM 1707 C CA . LYS B 2 146 ? 17.150 12.613 -25.012 1.00 23.29 347 LYS B CA 1
ATOM 1708 C C . LYS B 2 146 ? 15.707 12.654 -25.541 1.00 23.47 347 LYS B C 1
ATOM 1709 O O . LYS B 2 146 ? 15.294 13.637 -26.143 1.00 24.12 347 LYS B O 1
ATOM 1715 N N . VAL B 2 147 ? 14.945 11.581 -25.352 1.00 22.21 348 VAL B N 1
ATOM 1716 C CA . VAL B 2 147 ? 13.532 11.601 -25.719 1.00 22.07 348 VAL B CA 1
ATOM 1717 C C . VAL B 2 147 ? 12.751 12.571 -24.824 1.00 22.24 348 VAL B C 1
ATOM 1718 O O . VAL B 2 147 ? 11.914 13.323 -25.317 1.00 21.79 348 VAL B O 1
ATOM 1722 N N . LEU B 2 148 ? 13.027 12.554 -23.520 1.00 22.25 349 LEU B N 1
ATOM 1723 C CA . LEU B 2 148 ? 12.369 13.491 -22.603 1.00 22.41 349 LEU B CA 1
ATOM 1724 C C . LEU B 2 148 ? 12.637 14.947 -22.989 1.00 23.45 349 LEU B C 1
ATOM 1725 O O . LEU B 2 148 ? 11.718 15.726 -23.044 1.00 22.13 349 LEU B O 1
ATOM 1730 N N . GLN B 2 149 ? 13.903 15.289 -23.246 1.00 24.98 350 GLN B N 1
ATOM 1731 C CA . GLN B 2 149 ? 14.294 16.642 -23.698 1.00 26.85 350 GLN B CA 1
ATOM 1732 C C . GLN B 2 149 ? 13.518 17.102 -24.932 1.00 26.69 350 GLN B C 1
ATOM 1733 O O . GLN B 2 149 ? 12.919 18.176 -24.932 1.00 26.40 350 GLN B O 1
ATOM 1739 N N . ARG B 2 150 ? 13.489 16.275 -25.972 1.00 26.59 351 ARG B N 1
ATOM 1740 C CA . ARG B 2 150 ? 12.773 16.612 -27.189 1.00 26.34 351 ARG B CA 1
ATOM 1741 C C . ARG B 2 150 ? 11.273 16.800 -26.919 1.00 26.03 351 ARG B C 1
ATOM 1742 O O . ARG B 2 150 ? 10.651 17.701 -27.482 1.00 24.00 351 ARG B O 1
ATOM 1750 N N . LEU B 2 151 ? 10.700 15.950 -26.048 1.00 25.62 352 LEU B N 1
ATOM 1751 C CA . LEU B 2 151 ? 9.291 16.055 -25.659 1.00 25.57 352 LEU B CA 1
ATOM 1752 C C . LEU B 2 151 ? 8.978 17.413 -25.047 1.00 25.01 352 LEU B C 1
ATOM 1753 O O . LEU B 2 151 ? 8.006 18.064 -25.408 1.00 24.48 352 LEU B O 1
ATOM 1758 N N . ILE B 2 152 ? 9.809 17.821 -24.104 1.00 25.11 353 ILE B N 1
ATOM 1759 C CA . ILE B 2 152 ? 9.628 19.105 -23.435 1.00 25.91 353 ILE B CA 1
ATOM 1760 C C . ILE B 2 152 ? 9.747 20.282 -24.427 1.00 26.87 353 ILE B C 1
ATOM 1761 O O . ILE B 2 152 ? 8.970 21.234 -24.355 1.00 26.19 353 ILE B O 1
ATOM 1766 N N . LYS B 2 153 ? 10.704 20.202 -25.352 1.00 28.61 354 LYS B N 1
ATOM 1767 C CA . LYS B 2 153 ? 10.911 21.252 -26.370 1.00 30.25 354 LYS B CA 1
ATOM 1768 C C . LYS B 2 153 ? 9.752 21.298 -27.393 1.00 31.08 354 LYS B C 1
ATOM 1769 O O . LYS B 2 153 ? 9.428 22.360 -27.923 1.00 32.07 354 LYS B O 1
ATOM 1775 N N . SER B 2 154 ? 9.109 20.156 -27.632 1.00 31.90 355 SER B N 1
ATOM 1776 C CA . SER B 2 154 ? 7.939 20.060 -28.534 1.00 32.68 355 SER B CA 1
ATOM 1777 C C . SER B 2 154 ? 6.740 20.885 -28.043 1.00 33.40 355 SER B C 1
ATOM 1778 O O . SER B 2 154 ? 5.843 21.243 -28.812 1.00 34.03 355 SER B O 1
ATOM 1781 N N . ARG B 2 155 ? 6.718 21.144 -26.746 1.00 33.44 356 ARG B N 1
ATOM 1782 C CA . ARG B 2 155 ? 5.683 21.969 -26.166 1.00 33.38 356 ARG B CA 1
ATOM 1783 C C . ARG B 2 155 ? 5.920 23.405 -26.548 1.00 33.13 356 ARG B C 1
ATOM 1784 O O . ARG B 2 155 ? 5.159 24.241 -26.126 1.00 34.03 356 ARG B O 1
ATOM 1792 N N . HIS B 2 162 ? 12.546 26.099 -18.175 1.00 42.10 363 HIS B N 1
ATOM 1793 C CA . HIS B 2 162 ? 12.307 25.168 -17.051 1.00 42.08 363 HIS B CA 1
ATOM 1794 C C . HIS B 2 162 ? 12.675 23.728 -17.435 1.00 41.26 363 HIS B C 1
ATOM 1795 O O . HIS B 2 162 ? 12.125 22.761 -16.881 1.00 40.71 363 HIS B O 1
ATOM 1802 N N . LEU B 2 163 ? 13.602 23.585 -18.389 1.00 40.14 364 LEU B N 1
ATOM 1803 C CA . LEU B 2 163 ? 14.034 22.266 -18.843 1.00 39.40 364 LEU B CA 1
ATOM 1804 C C . LEU B 2 163 ? 14.824 21.509 -17.790 1.00 38.33 364 LEU B C 1
ATOM 1805 O O . LEU B 2 163 ? 14.590 20.321 -17.596 1.00 38.00 364 LEU B O 1
ATOM 1810 N N . ASN B 2 164 ? 15.769 22.188 -17.145 1.00 36.66 365 ASN B N 1
ATOM 1811 C CA . ASN B 2 164 ? 16.741 21.516 -16.274 1.00 35.60 365 ASN B CA 1
ATOM 1812 C C . ASN B 2 164 ? 16.144 20.904 -14.975 1.00 33.73 365 ASN B C 1
ATOM 1813 O O . ASN B 2 164 ? 16.596 19.841 -14.533 1.00 33.81 365 ASN B O 1
ATOM 1818 N N . VAL B 2 165 ? 15.165 21.566 -14.357 1.00 31.44 366 VAL B N 1
ATOM 1819 C CA . VAL B 2 165 ? 14.500 20.957 -13.188 1.00 30.24 366 VAL B CA 1
ATOM 1820 C C . VAL B 2 165 ? 13.751 19.678 -13.631 1.00 28.30 366 VAL B C 1
ATOM 1821 O O . VAL B 2 165 ? 13.735 18.693 -12.902 1.00 27.96 366 VAL B O 1
ATOM 1825 N N . GLN B 2 166 ? 13.149 19.704 -14.819 1.00 26.57 367 GLN B N 1
ATOM 1826 C CA . GLN B 2 166 ? 12.480 18.531 -15.361 1.00 24.94 367 GLN B CA 1
ATOM 1827 C C . GLN B 2 166 ? 13.465 17.335 -15.582 1.00 25.73 367 GLN B C 1
ATOM 1828 O O . GLN B 2 166 ? 13.183 16.237 -15.100 1.00 24.73 367 GLN B O 1
ATOM 1834 N N . MET B 2 167 ? 14.625 17.563 -16.229 1.00 26.00 368 MET B N 1
ATOM 1835 C CA . MET B 2 167 ? 15.644 16.510 -16.442 1.00 26.33 368 MET B CA 1
ATOM 1836 C C . MET B 2 167 ? 16.228 15.931 -15.172 1.00 25.75 368 MET B C 1
ATOM 1837 O O . MET B 2 167 ? 16.544 14.737 -15.143 1.00 25.44 368 MET B O 1
ATOM 1842 N N . VAL B 2 168 ? 16.452 16.773 -14.158 1.00 25.03 369 VAL B N 1
ATOM 1843 C CA . VAL B 2 168 ? 16.987 16.310 -12.872 1.00 25.80 369 VAL B CA 1
ATOM 1844 C C . VAL B 2 168 ? 15.933 15.408 -12.158 1.00 24.92 369 VAL B C 1
ATOM 1845 O O . VAL B 2 168 ? 16.277 14.355 -11.653 1.00 25.31 369 VAL B O 1
ATOM 1849 N N . ALA B 2 169 ? 14.673 15.834 -12.113 1.00 24.09 370 ALA B N 1
ATOM 1850 C CA . ALA B 2 169 ? 13.610 15.021 -11.508 1.00 23.66 370 ALA B CA 1
ATOM 1851 C C . ALA B 2 169 ? 13.508 13.620 -12.185 1.00 23.51 370 ALA B C 1
ATOM 1852 O O . ALA B 2 169 ? 13.381 12.622 -11.491 1.00 22.90 370 ALA B O 1
ATOM 1854 N N . ALA B 2 170 ? 13.632 13.557 -13.521 1.00 22.93 371 ALA B N 1
ATOM 1855 C CA . ALA B 2 170 ? 13.526 12.297 -14.265 1.00 23.47 371 ALA B CA 1
ATOM 1856 C C . ALA B 2 170 ? 14.716 11.439 -13.998 1.00 23.19 371 ALA B C 1
ATOM 1857 O O . ALA B 2 170 ? 14.626 10.237 -13.899 1.00 23.51 371 ALA B O 1
ATOM 1859 N N . ASP B 2 171 ? 15.859 12.078 -13.882 1.00 24.96 372 ASP B N 1
ATOM 1860 C CA . ASP B 2 171 ? 17.095 11.399 -13.563 1.00 24.53 372 ASP B CA 1
ATOM 1861 C C . ASP B 2 171 ? 17.091 10.827 -12.157 1.00 23.39 372 ASP B C 1
ATOM 1862 O O . ASP B 2 171 ? 17.575 9.717 -11.909 1.00 22.76 372 ASP B O 1
ATOM 1867 N N . LYS B 2 172 ? 16.515 11.561 -11.225 1.00 22.76 373 LYS B N 1
ATOM 1868 C CA . LYS B 2 172 ? 16.404 11.061 -9.840 1.00 22.78 373 LYS B CA 1
ATOM 1869 C C . LYS B 2 172 ? 15.559 9.774 -9.769 1.00 20.95 373 LYS B C 1
ATOM 1870 O O . LYS B 2 172 ? 15.900 8.831 -9.067 1.00 20.13 373 LYS B O 1
ATOM 1876 N N . LEU B 2 173 ? 14.455 9.781 -10.501 1.00 19.85 374 LEU B N 1
ATOM 1877 C CA . LEU B 2 173 ? 13.584 8.634 -10.613 1.00 19.67 374 LEU B CA 1
ATOM 1878 C C . LEU B 2 173 ? 14.357 7.447 -11.151 1.00 20.37 374 LEU B C 1
ATOM 1879 O O . LEU B 2 173 ? 14.303 6.374 -10.556 1.00 20.22 374 LEU B O 1
ATOM 1884 N N . ALA B 2 174 ? 15.099 7.661 -12.253 1.00 21.09 375 ALA B N 1
ATOM 1885 C CA . ALA B 2 174 ? 15.895 6.595 -12.894 1.00 21.78 375 ALA B CA 1
ATOM 1886 C C . ALA B 2 174 ? 16.944 6.024 -11.971 1.00 22.04 375 ALA B C 1
ATOM 1887 O O . ALA B 2 174 ? 17.299 4.875 -12.131 1.00 22.19 375 ALA B O 1
ATOM 1889 N N . GLN B 2 175 ? 17.411 6.783 -10.978 1.00 22.58 376 GLN B N 1
ATOM 1890 C CA . GLN B 2 175 ? 18.381 6.233 -10.000 1.00 23.84 376 GLN B CA 1
ATOM 1891 C C . GLN B 2 175 ? 17.774 5.375 -8.873 1.00 24.49 376 GLN B C 1
ATOM 1892 O O . GLN B 2 175 ? 18.536 4.766 -8.077 1.00 25.07 376 GLN B O 1
ATOM 1898 N N . CYS B 2 176 ? 16.447 5.368 -8.707 1.00 23.88 377 CYS B N 1
ATOM 1899 C CA . CYS B 2 176 ? 15.881 4.569 -7.610 1.00 23.75 377 CYS B CA 1
ATOM 1900 C C . CYS B 2 176 ? 16.087 3.095 -7.876 1.00 23.56 377 CYS B C 1
ATOM 1901 O O . CYS B 2 176 ? 15.986 2.663 -9.019 1.00 23.75 377 CYS B O 1
ATOM 1904 N N . PRO B 2 177 ? 16.369 2.312 -6.838 1.00 23.99 378 PRO B N 1
ATOM 1905 C CA . PRO B 2 177 ? 16.363 0.849 -6.990 1.00 23.97 378 PRO B CA 1
ATOM 1906 C C . PRO B 2 177 ? 14.937 0.384 -7.372 1.00 24.37 378 PRO B C 1
ATOM 1907 O O . PRO B 2 177 ? 14.058 0.497 -6.529 1.00 22.78 378 PRO B O 1
ATOM 1911 N N . PRO B 2 178 ? 14.717 -0.118 -8.581 1.00 25.47 379 PRO B N 1
ATOM 1912 C CA . PRO B 2 178 ? 13.341 -0.255 -9.084 1.00 26.39 379 PRO B CA 1
ATOM 1913 C C . PRO B 2 178 ? 12.507 -1.253 -8.276 1.00 27.75 379 PRO B C 1
ATOM 1914 O O . PRO B 2 178 ? 11.341 -0.959 -8.055 1.00 28.71 379 PRO B O 1
ATOM 1918 N N . GLN B 2 179 ? 13.095 -2.332 -7.741 1.00 29.16 380 GLN B N 1
ATOM 1919 C CA . GLN B 2 179 ? 12.288 -3.394 -7.099 1.00 29.54 380 GLN B CA 1
ATOM 1920 C C . GLN B 2 179 ? 11.669 -2.927 -5.812 1.00 28.91 380 GLN B C 1
ATOM 1921 O O . GLN B 2 179 ? 10.504 -3.215 -5.561 1.00 29.67 380 GLN B O 1
ATOM 1923 N N . GLU B 2 180 ? 12.440 -2.189 -5.009 1.00 28.53 381 GLU B N 1
ATOM 1924 C CA . GLU B 2 180 ? 11.976 -1.661 -3.735 1.00 27.31 381 GLU B CA 1
ATOM 1925 C C . GLU B 2 180 ? 11.177 -0.336 -3.893 1.00 26.37 381 GLU B C 1
ATOM 1926 O O . GLU B 2 180 ? 10.278 -0.083 -3.119 1.00 27.46 381 GLU B O 1
ATOM 1928 N N . SER B 2 181 ? 11.509 0.506 -4.868 1.00 22.73 382 SER B N 1
ATOM 1929 C CA . SER B 2 181 ? 10.905 1.852 -4.946 1.00 21.54 382 SER B CA 1
ATOM 1930 C C . SER B 2 181 ? 9.557 1.901 -5.640 1.00 19.83 382 SER B C 1
ATOM 1931 O O . SER B 2 181 ? 8.758 2.794 -5.357 1.00 18.13 382 SER B O 1
ATOM 1934 N N . PHE B 2 182 ? 9.329 0.979 -6.574 1.00 18.46 383 PHE B N 1
ATOM 1935 C CA . PHE B 2 182 ? 8.171 1.082 -7.472 1.00 18.62 383 PHE B CA 1
ATOM 1936 C C . PHE B 2 182 ? 7.394 -0.213 -7.436 1.00 19.10 383 PHE B C 1
ATOM 1937 O O . PHE B 2 182 ? 7.997 -1.275 -7.320 1.00 19.64 383 PHE B O 1
ATOM 1945 N N . ASP B 2 183 ? 6.070 -0.130 -7.586 1.00 18.44 384 ASP B N 1
ATOM 1946 C CA . ASP B 2 183 ? 5.241 -1.317 -7.632 1.00 18.60 384 ASP B CA 1
ATOM 1947 C C . ASP B 2 183 ? 4.968 -1.677 -9.089 1.00 17.65 384 ASP B C 1
ATOM 1948 O O . ASP B 2 183 ? 4.867 -2.845 -9.404 1.00 18.89 384 ASP B O 1
ATOM 1953 N N . VAL B 2 184 ? 4.903 -0.679 -9.961 1.00 15.43 385 VAL B N 1
ATOM 1954 C CA . VAL B 2 184 ? 4.682 -0.835 -11.386 1.00 16.69 385 VAL B CA 1
ATOM 1955 C C . VAL B 2 184 ? 5.553 0.168 -12.154 1.00 16.95 385 VAL B C 1
ATOM 1956 O O . VAL B 2 184 ? 5.616 1.367 -11.809 1.00 16.35 385 VAL B O 1
ATOM 1960 N N . ILE B 2 185 ? 6.209 -0.308 -13.209 1.00 15.71 386 ILE B N 1
ATOM 1961 C CA . ILE B 2 185 ? 6.963 0.554 -14.078 1.00 14.83 386 ILE B CA 1
ATOM 1962 C C . ILE B 2 185 ? 6.384 0.502 -15.487 1.00 15.71 386 ILE B C 1
ATOM 1963 O O . ILE B 2 185 ? 6.347 -0.565 -16.109 1.00 16.09 386 ILE B O 1
ATOM 1968 N N . LEU B 2 186 ? 5.899 1.635 -15.969 1.00 14.88 387 LEU B N 1
ATOM 1969 C CA . LEU B 2 186 ? 5.375 1.739 -17.317 1.00 15.44 387 LEU B CA 1
ATOM 1970 C C . LEU B 2 186 ? 6.415 2.378 -18.218 1.00 17.16 387 LEU B C 1
ATOM 1971 O O . LEU B 2 186 ? 6.522 3.618 -18.298 1.00 16.61 387 LEU B O 1
ATOM 1976 N N . ASP B 2 187 ? 7.193 1.535 -18.893 1.00 18.97 388 ASP B N 1
ATOM 1977 C CA . ASP B 2 187 ? 8.271 2.023 -19.747 1.00 20.93 388 ASP B CA 1
ATOM 1978 C C . ASP B 2 187 ? 7.929 1.852 -21.198 1.00 21.14 388 ASP B C 1
ATOM 1979 O O . ASP B 2 187 ? 8.792 2.040 -22.045 1.00 21.78 388 ASP B O 1
ATOM 1984 N N . GLU B 2 188 ? 6.669 1.538 -21.480 1.00 20.56 389 GLU B N 1
ATOM 1985 C CA . GLU B 2 188 ? 6.187 1.357 -22.846 1.00 20.68 389 GLU B CA 1
ATOM 1986 C C . GLU B 2 188 ? 6.011 2.731 -23.511 1.00 20.51 389 GLU B C 1
ATOM 1987 O O . GLU B 2 188 ? 5.534 3.670 -22.883 1.00 19.06 389 GLU B O 1
ATOM 1993 N N . ASN B 2 189 ? 6.361 2.861 -24.791 1.00 19.76 390 ASN B N 1
ATOM 1994 C CA . ASN B 2 189 ? 6.255 4.152 -25.448 1.00 19.51 390 ASN B CA 1
ATOM 1995 C C . ASN B 2 189 ? 4.890 4.377 -26.087 1.00 20.14 390 ASN B C 1
ATOM 1996 O O . ASN B 2 189 ? 4.639 5.458 -26.609 1.00 19.44 390 ASN B O 1
ATOM 2001 N N . GLN B 2 190 ? 4.015 3.374 -26.061 1.00 20.36 391 GLN B N 1
ATOM 2002 C CA . GLN B 2 190 ? 2.639 3.572 -26.578 1.00 21.43 391 GLN B CA 1
ATOM 2003 C C . GLN B 2 190 ? 1.688 3.650 -25.385 1.00 20.02 391 GLN B C 1
ATOM 2004 O O . GLN B 2 190 ? 1.736 2.800 -24.501 1.00 20.11 391 GLN B O 1
ATOM 2010 N N . LEU B 2 191 ? 0.830 4.648 -25.384 1.00 19.03 392 LEU B N 1
ATOM 2011 C CA . LEU B 2 191 ? -0.155 4.839 -24.319 1.00 19.66 392 LEU B CA 1
ATOM 2012 C C . LEU B 2 191 ? -1.030 3.605 -24.120 1.00 20.10 392 LEU B C 1
ATOM 2013 O O . LEU B 2 191 ? -1.271 3.178 -22.983 1.00 20.44 392 LEU B O 1
ATOM 2018 N N . GLU B 2 192 ? -1.418 2.978 -25.215 1.00 20.98 393 GLU B N 1
ATOM 2019 C CA . GLU B 2 192 ? -2.289 1.799 -25.188 1.00 22.51 393 GLU B CA 1
ATOM 2020 C C . GLU B 2 192 ? -1.645 0.667 -24.366 1.00 21.06 393 GLU B C 1
ATOM 2021 O O . GLU B 2 192 ? -2.307 0.038 -23.518 1.00 20.71 393 GLU B O 1
ATOM 2027 N N . ASP B 2 193 ? -0.356 0.445 -24.621 1.00 20.10 394 ASP B N 1
ATOM 2028 C CA . ASP B 2 193 ? 0.436 -0.614 -23.977 1.00 19.81 394 ASP B CA 1
ATOM 2029 C C . ASP B 2 193 ? 0.741 -0.312 -22.487 1.00 17.90 394 ASP B C 1
ATOM 2030 O O . ASP B 2 193 ? 0.709 -1.220 -21.662 1.00 18.12 394 ASP B O 1
ATOM 2035 N N . ALA B 2 194 ? 0.995 0.945 -22.162 1.00 16.89 395 ALA B N 1
ATOM 2036 C CA . ALA B 2 194 ? 1.211 1.408 -20.763 1.00 16.90 395 ALA B CA 1
ATOM 2037 C C . ALA B 2 194 ? -0.087 1.227 -19.955 1.00 16.71 395 ALA B C 1
ATOM 2038 O O . ALA B 2 194 ? -0.058 0.715 -18.844 1.00 16.01 395 ALA B O 1
ATOM 2040 N N . CYS B 2 195 ? -1.215 1.537 -20.586 1.00 16.99 396 CYS B N 1
ATOM 2041 C CA . CYS B 2 195 ? -2.542 1.415 -19.974 1.00 17.35 396 CYS B CA 1
ATOM 2042 C C . CYS B 2 195 ? -2.869 -0.018 -19.678 1.00 18.17 396 CYS B C 1
ATOM 2043 O O . CYS B 2 195 ? -3.368 -0.308 -18.578 1.00 18.78 396 CYS B O 1
ATOM 2046 N N . GLU B 2 196 ? -2.647 -0.922 -20.642 1.00 18.63 397 GLU B N 1
ATOM 2047 C CA . GLU B 2 196 ? -3.030 -2.333 -20.442 1.00 19.31 397 GLU B CA 1
ATOM 2048 C C . GLU B 2 196 ? -2.118 -2.956 -19.394 1.00 17.70 397 GLU B C 1
ATOM 2049 O O . GLU B 2 196 ? -2.581 -3.765 -18.632 1.00 16.36 397 GLU B O 1
ATOM 2055 N N . HIS B 2 197 ? -0.841 -2.592 -19.367 1.00 17.11 398 HIS B N 1
ATOM 2056 C CA . HIS B 2 197 ? 0.086 -3.098 -18.342 1.00 17.03 398 HIS B CA 1
ATOM 2057 C C . HIS B 2 197 ? -0.415 -2.641 -16.935 1.00 16.25 398 HIS B C 1
ATOM 2058 O O . HIS B 2 197 ? -0.542 -3.461 -16.041 1.00 16.09 398 HIS B O 1
ATOM 2065 N N . LEU B 2 198 ? -0.745 -1.354 -16.759 1.00 15.51 399 LEU B N 1
ATOM 2066 C CA . LEU B 2 198 ? -1.259 -0.852 -15.472 1.00 15.13 399 LEU B CA 1
ATOM 2067 C C . LEU B 2 198 ? -2.599 -1.511 -15.046 1.00 14.93 399 LEU B C 1
ATOM 2068 O O . LEU B 2 198 ? -2.792 -1.820 -13.884 1.00 13.29 399 LEU B O 1
ATOM 2073 N N . ALA B 2 199 ? -3.493 -1.736 -16.022 1.00 14.61 400 ALA B N 1
ATOM 2074 C CA . ALA B 2 199 ? -4.782 -2.380 -15.786 1.00 15.76 400 ALA B CA 1
ATOM 2075 C C . ALA B 2 199 ? -4.594 -3.799 -15.325 1.00 16.08 400 ALA B C 1
ATOM 2076 O O . ALA B 2 199 ? -5.194 -4.198 -14.334 1.00 16.42 400 ALA B O 1
ATOM 2078 N N . ASP B 2 200 ? -3.756 -4.560 -16.027 1.00 16.16 401 ASP B N 1
ATOM 2079 C CA . ASP B 2 200 ? -3.387 -5.908 -15.599 1.00 16.90 401 ASP B CA 1
ATOM 2080 C C . ASP B 2 200 ? -2.907 -5.912 -14.139 1.00 16.46 401 ASP B C 1
ATOM 2081 O O . ASP B 2 200 ? -3.342 -6.744 -13.364 1.00 16.31 401 ASP B O 1
ATOM 2086 N N . TYR B 2 201 ? -2.015 -5.005 -13.766 1.00 15.20 402 TYR B N 1
ATOM 2087 C CA . TYR B 2 201 ? -1.587 -4.916 -12.376 1.00 15.69 402 TYR B CA 1
ATOM 2088 C C . TYR B 2 201 ? -2.747 -4.629 -11.420 1.00 15.62 402 TYR B C 1
ATOM 2089 O O . TYR B 2 201 ? -2.902 -5.278 -10.365 1.00 15.97 402 TYR B O 1
ATOM 2098 N N . LEU B 2 202 ? -3.590 -3.672 -11.785 1.00 16.23 403 LEU B N 1
ATOM 2099 C CA . LEU B 2 202 ? -4.695 -3.271 -10.893 1.00 15.94 403 LEU B CA 1
ATOM 2100 C C . LEU B 2 202 ? -5.848 -4.319 -10.816 1.00 16.04 403 LEU B C 1
ATOM 2101 O O . LEU B 2 202 ? -6.521 -4.434 -9.759 1.00 14.65 403 LEU B O 1
ATOM 2106 N N . GLU B 2 203 ? -6.048 -5.089 -11.883 1.00 15.39 404 GLU B N 1
ATOM 2107 C CA . GLU B 2 203 ? -6.994 -6.218 -11.854 1.00 16.16 404 GLU B CA 1
ATOM 2108 C C . GLU B 2 203 ? -6.497 -7.301 -10.932 1.00 16.31 404 GLU B C 1
ATOM 2109 O O . GLU B 2 203 ? -7.287 -7.945 -10.202 1.00 15.23 404 GLU B O 1
ATOM 2115 N N . ALA B 2 204 ? -5.185 -7.525 -10.931 1.00 16.12 405 ALA B N 1
ATOM 2116 C CA . ALA B 2 204 ? -4.643 -8.535 -10.016 1.00 15.95 405 ALA B CA 1
ATOM 2117 C C . ALA B 2 204 ? -4.742 -8.080 -8.560 1.00 16.56 405 ALA B C 1
ATOM 2118 O O . ALA B 2 204 ? -5.044 -8.905 -7.680 1.00 17.37 405 ALA B O 1
ATOM 2120 N N . TYR B 2 205 ? -4.470 -6.797 -8.294 1.00 15.28 406 TYR B N 1
ATOM 2121 C CA . TYR B 2 205 ? -4.603 -6.243 -6.956 1.00 14.77 406 TYR B CA 1
ATOM 2122 C C . TYR B 2 205 ? -6.056 -6.349 -6.495 1.00 14.86 406 TYR B C 1
ATOM 2123 O O . TYR B 2 205 ? -6.310 -6.723 -5.362 1.00 13.63 406 TYR B O 1
ATOM 2132 N N . TRP B 2 206 ? -6.993 -6.097 -7.399 1.00 14.24 407 TRP B N 1
ATOM 2133 C CA . TRP B 2 206 ? -8.403 -6.225 -7.098 1.00 15.63 407 TRP B CA 1
ATOM 2134 C C . TRP B 2 206 ? -8.725 -7.615 -6.605 1.00 16.31 407 TRP B C 1
ATOM 2135 O O . TRP B 2 206 ? -9.437 -7.779 -5.599 1.00 17.15 407 TRP B O 1
ATOM 2146 N N . LYS B 2 207 ? -8.229 -8.614 -7.321 1.00 17.56 408 LYS B N 1
ATOM 2147 C CA . LYS B 2 207 ? -8.466 -10.021 -6.952 1.00 18.16 408 LYS B CA 1
ATOM 2148 C C . LYS B 2 207 ? -7.874 -10.343 -5.611 1.00 17.49 408 LYS B C 1
ATOM 2149 O O . LYS B 2 207 ? -8.525 -10.965 -4.793 1.00 17.39 408 LYS B O 1
ATOM 2155 N N . ALA B 2 208 ? -6.662 -9.859 -5.374 1.00 17.02 409 ALA B N 1
ATOM 2156 C CA . ALA B 2 208 ? -5.958 -10.055 -4.090 1.00 15.97 409 ALA B CA 1
ATOM 2157 C C . ALA B 2 208 ? -6.708 -9.464 -2.890 1.00 16.25 409 ALA B C 1
ATOM 2158 O O . ALA B 2 208 ? -6.579 -9.982 -1.761 1.00 14.38 409 ALA B O 1
ATOM 2160 N N . THR B 2 209 ? -7.467 -8.383 -3.136 1.00 16.14 410 THR B N 1
ATOM 2161 C CA . THR B 2 209 ? -8.204 -7.674 -2.091 1.00 16.82 410 THR B CA 1
ATOM 2162 C C . THR B 2 209 ? -9.694 -8.050 -2.000 1.00 17.23 410 THR B C 1
ATOM 2163 O O . THR B 2 209 ? -10.362 -7.636 -1.042 1.00 17.77 410 THR B O 1
ATOM 2167 N N . HIS B 2 210 ? -10.202 -8.764 -3.000 1.00 18.19 411 HIS B N 1
ATOM 2168 C CA . HIS B 2 210 ? -11.609 -9.169 -3.087 1.00 20.19 411 HIS B CA 1
ATOM 2169 C C . HIS B 2 210 ? -11.751 -10.662 -3.376 1.00 21.63 411 HIS B C 1
ATOM 2170 O O . HIS B 2 210 ? -12.257 -11.037 -4.441 1.00 23.01 411 HIS B O 1
ATOM 2177 N N . PRO B 2 211 ? -11.400 -11.529 -2.440 1.00 22.84 412 PRO B N 1
ATOM 2178 C CA . PRO B 2 211 ? -11.553 -12.964 -2.713 1.00 24.73 412 PRO B CA 1
ATOM 2179 C C . PRO B 2 211 ? -13.078 -13.250 -2.843 1.00 25.99 412 PRO B C 1
ATOM 2180 O O . PRO B 2 211 ? -13.870 -12.510 -2.227 1.00 26.08 412 PRO B O 1
ATOM 2184 N N . PRO B 2 212 ? -13.496 -14.228 -3.633 1.00 29.15 413 PRO B N 1
ATOM 2185 C CA . PRO B 2 212 ? -14.945 -14.602 -3.700 1.00 30.65 413 PRO B CA 1
ATOM 2186 C C . PRO B 2 212 ? -15.591 -14.948 -2.330 1.00 32.39 413 PRO B C 1
ATOM 2187 O O . PRO B 2 212 ? -16.788 -14.677 -2.101 1.00 32.63 413 PRO B O 1
ATOM 2191 N N . SER B 2 213 ? -14.793 -15.509 -1.414 1.00 34.55 414 SER B N 1
ATOM 2192 C CA . SER B 2 213 ? -15.255 -15.863 -0.048 1.00 35.99 414 SER B CA 1
ATOM 2193 C C . SER B 2 213 ? -15.620 -14.678 0.906 1.00 37.70 414 SER B C 1
ATOM 2194 O O . SER B 2 213 ? -16.118 -14.898 2.032 1.00 37.68 414 SER B O 1
ATOM 2197 N N . SER B 2 214 ? -15.371 -13.437 0.474 1.00 39.56 415 SER B N 1
ATOM 2198 C CA . SER B 2 214 ? -15.728 -12.244 1.265 1.00 41.17 415 SER B CA 1
ATOM 2199 C C . SER B 2 214 ? -17.241 -11.832 1.209 1.00 41.86 415 SER B C 1
ATOM 2200 O O . SER B 2 214 ? -17.661 -10.928 1.937 1.00 40.84 415 SER B O 1
ATOM 2203 N N . ASN B 2 215 ? -18.045 -12.493 0.358 1.00 43.20 416 ASN B N 1
ATOM 2204 C CA . ASN B 2 215 ? -19.487 -12.218 0.252 1.00 44.19 416 ASN B CA 1
ATOM 2205 C C . ASN B 2 215 ? -20.349 -13.488 0.073 1.00 44.37 416 ASN B C 1
ATOM 2206 O O . ASN B 2 215 ? -19.835 -14.575 -0.256 1.00 44.18 416 ASN B O 1
ATOM 2211 N N . ARG B 2 223 ? -5.167 17.356 -14.794 1.00 66.70 424 ARG B N 1
ATOM 2212 C CA . ARG B 2 223 ? -4.964 15.906 -14.766 1.00 67.04 424 ARG B CA 1
ATOM 2213 C C . ARG B 2 223 ? -6.272 15.132 -14.465 1.00 67.13 424 ARG B C 1
ATOM 2214 O O . ARG B 2 223 ? -6.480 14.029 -14.981 1.00 66.70 424 ARG B O 1
ATOM 2222 N N . THR B 2 224 ? -7.146 15.719 -13.640 1.00 67.60 425 THR B N 1
ATOM 2223 C CA . THR B 2 224 ? -8.423 15.093 -13.272 1.00 67.97 425 THR B CA 1
ATOM 2224 C C . THR B 2 224 ? -9.391 16.104 -12.642 1.00 68.25 425 THR B C 1
ATOM 2225 O O . THR B 2 224 ? -10.358 16.544 -13.271 1.00 68.63 425 THR B O 1
ATOM 2229 N N . GLN C 3 3 ? 17.128 5.371 -34.222 1.00 25.81 428 GLN C N 1
ATOM 2230 C CA . GLN C 3 3 ? 15.768 5.044 -34.783 1.00 27.26 428 GLN C CA 1
ATOM 2231 C C . GLN C 3 3 ? 14.816 4.572 -33.687 1.00 26.62 428 GLN C C 1
ATOM 2232 O O . GLN C 3 3 ? 13.616 4.799 -33.767 1.00 26.87 428 GLN C O 1
ATOM 2238 N N . GLN C 3 4 ? 15.351 3.909 -32.662 1.00 27.66 429 GLN C N 1
ATOM 2239 C CA . GLN C 3 4 ? 14.526 3.473 -31.528 1.00 27.76 429 GLN C CA 1
ATOM 2240 C C . GLN C 3 4 ? 14.101 4.725 -30.774 1.00 27.60 429 GLN C C 1
ATOM 2241 O O . GLN C 3 4 ? 12.932 4.871 -30.401 1.00 27.30 429 GLN C O 1
ATOM 2247 N N . LEU C 3 5 ? 15.030 5.647 -30.551 1.00 28.02 430 LEU C N 1
ATOM 2248 C CA . LEU C 3 5 ? 14.635 6.925 -29.940 1.00 29.29 430 LEU C CA 1
ATOM 2249 C C . LEU C 3 5 ? 13.586 7.665 -30.773 1.00 29.79 430 LEU C C 1
ATOM 2250 O O . LEU C 3 5 ? 12.767 8.380 -30.239 1.00 27.72 430 LEU C O 1
ATOM 2255 N N . GLU C 3 6 ? 13.605 7.493 -32.0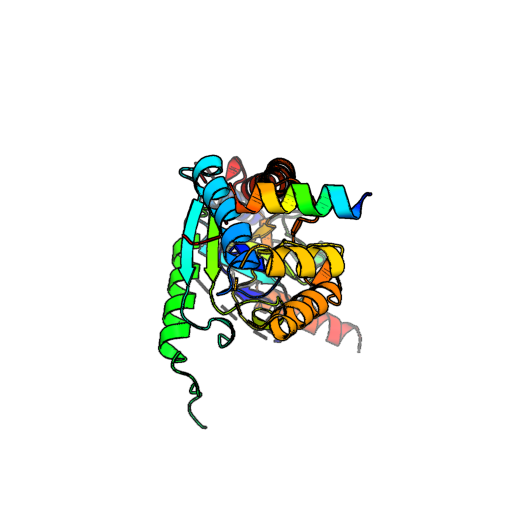92 1.00 30.74 431 GLU C N 1
ATOM 2256 C CA . GLU C 3 6 ? 12.654 8.246 -32.900 1.00 32.54 431 GLU C CA 1
ATOM 2257 C C . GLU C 3 6 ? 11.265 7.585 -32.764 1.00 30.85 431 GLU C C 1
ATOM 2258 O O . GLU C 3 6 ? 10.258 8.261 -32.730 1.00 31.06 431 GLU C O 1
ATOM 2264 N N . GLU C 3 7 ? 11.202 6.280 -32.647 1.00 30.26 432 GLU C N 1
ATOM 2265 C CA . GLU C 3 7 ? 9.902 5.675 -32.444 1.00 30.65 432 GLU C CA 1
ATOM 2266 C C . GLU C 3 7 ? 9.385 5.972 -31.046 1.00 29.56 432 GLU C C 1
ATOM 2267 O O . GLU C 3 7 ? 8.204 6.200 -30.922 1.00 28.38 432 GLU C O 1
ATOM 2273 N N . ASP C 3 8 ? 10.277 6.027 -30.037 1.00 29.01 433 ASP C N 1
ATOM 2274 C CA . ASP C 3 8 ? 9.934 6.487 -28.664 1.00 29.38 433 ASP C CA 1
ATOM 2275 C C . ASP C 3 8 ? 9.200 7.863 -28.663 1.00 29.43 433 ASP C C 1
ATOM 2276 O O . ASP C 3 8 ? 8.075 8.012 -28.147 1.00 28.24 433 ASP C O 1
ATOM 2281 N N . LEU C 3 9 ? 9.853 8.854 -29.251 1.00 29.79 434 LEU C N 1
ATOM 2282 C CA . LEU C 3 9 ? 9.325 10.217 -29.371 1.00 30.26 434 LEU C CA 1
ATOM 2283 C C . LEU C 3 9 ? 7.967 10.279 -30.056 1.00 30.02 434 LEU C C 1
ATOM 2284 O O . LEU C 3 9 ? 7.052 10.944 -29.557 1.00 28.53 434 LEU C O 1
ATOM 2289 N N . LYS C 3 10 ? 7.818 9.606 -31.201 1.00 29.85 435 LYS C N 1
ATOM 2290 C CA . LYS C 3 10 ? 6.489 9.525 -31.838 1.00 30.42 435 LYS C CA 1
ATOM 2291 C C . LYS C 3 10 ? 5.451 8.885 -30.904 1.00 29.77 435 LYS C C 1
ATOM 2292 O O . LYS C 3 10 ? 4.317 9.314 -30.866 1.00 28.21 435 LYS C O 1
ATOM 2298 N N . GLY C 3 11 ? 5.834 7.840 -30.165 1.00 28.85 436 GLY C N 1
ATOM 2299 C CA . GLY C 3 11 ? 4.907 7.214 -29.244 1.00 28.83 436 GLY C CA 1
ATOM 2300 C C . GLY C 3 11 ? 4.412 8.215 -28.197 1.00 28.49 436 GLY C C 1
ATOM 2301 O O . GLY C 3 11 ? 3.216 8.385 -28.010 1.00 29.05 436 GLY C O 1
ATOM 2302 N N . TYR C 3 12 ? 5.340 8.909 -27.561 1.00 28.75 437 TYR C N 1
ATOM 2303 C CA . TYR C 3 12 ? 5.026 9.830 -26.490 1.00 29.01 437 TYR C CA 1
ATOM 2304 C C . TYR C 3 12 ? 4.303 11.089 -26.971 1.00 29.88 437 TYR C C 1
ATOM 2305 O O . TYR C 3 12 ? 3.439 11.621 -26.265 1.00 28.80 437 TYR C O 1
ATOM 2314 N N . LEU C 3 13 ? 4.646 11.569 -28.167 1.00 30.95 438 LEU C N 1
ATOM 2315 C CA . LEU C 3 13 ? 3.889 12.648 -28.800 1.00 32.02 438 LEU C CA 1
ATOM 2316 C C . LEU C 3 13 ? 2.430 12.233 -28.987 1.00 32.12 438 LEU C C 1
ATOM 2317 O O . LEU C 3 13 ? 1.537 13.016 -28.654 1.00 33.43 438 LEU C O 1
ATOM 2322 N N . ASP C 3 14 ? 2.183 11.022 -29.498 1.00 32.34 439 ASP C N 1
ATOM 2323 C CA . ASP C 3 14 ? 0.814 10.513 -29.687 1.00 32.64 439 ASP C CA 1
ATOM 2324 C C . ASP C 3 14 ? 0.073 10.391 -28.304 1.00 31.71 439 ASP C C 1
ATOM 2325 O O . ASP C 3 14 ? -1.072 10.776 -28.181 1.00 28.98 439 ASP C O 1
ATOM 2330 N N . TRP C 3 15 ? 0.787 9.924 -27.266 1.00 30.52 440 TRP C N 1
ATOM 2331 C CA . TRP C 3 15 ? 0.260 9.806 -25.896 1.00 29.86 440 TRP C CA 1
ATOM 2332 C C . TRP C 3 15 ? -0.229 11.160 -25.384 1.00 30.13 440 TRP C C 1
ATOM 2333 O O . TRP C 3 15 ? -1.332 11.279 -24.914 1.00 28.08 440 TRP C O 1
ATOM 2344 N N . ILE C 3 16 ? 0.643 12.155 -25.452 1.00 32.57 441 ILE C N 1
ATOM 2345 C CA . ILE C 3 16 ? 0.345 13.530 -25.027 1.00 34.70 441 ILE C CA 1
ATOM 2346 C C . ILE C 3 16 ? -0.876 14.128 -25.778 1.00 36.63 441 ILE C C 1
ATOM 2347 O O . ILE C 3 16 ? -1.767 14.719 -25.155 1.00 36.52 441 ILE C O 1
ATOM 2352 N N . THR C 3 17 ? -0.902 13.948 -27.091 1.00 38.54 442 THR C N 1
ATOM 2353 C CA . THR C 3 17 ? -2.052 14.294 -27.943 1.00 41.11 442 THR C CA 1
ATOM 2354 C C . THR C 3 17 ? -3.353 13.656 -27.469 1.00 42.57 442 THR C C 1
ATOM 2355 O O . THR C 3 17 ? -4.390 14.312 -27.465 1.00 43.74 442 THR C O 1
ATOM 2359 N N . GLN C 3 18 ? -3.298 12.376 -27.091 1.00 43.98 443 GLN C N 1
ATOM 2360 C CA . GLN C 3 18 ? -4.421 11.681 -26.467 1.00 45.03 443 GLN C CA 1
ATOM 2361 C C . GLN C 3 18 ? -4.561 12.240 -25.030 1.00 45.11 443 GLN C C 1
ATOM 2362 O O . GLN C 3 18 ? -5.653 12.601 -24.596 1.00 44.80 443 GLN C O 1
#

Organism: Rattus norvegicus (NCBI:txid10116)

Nearest PDB structures (foldseek):
  1t0j-assembly2_B  TM=1.005E+00  e=1.036E-38  Rattus norvegicus
  1t0h-assembly2_B-2  TM=9.923E-01  e=8.947E-37  Rattus norvegicus
  5v2q-assembly1_A  TM=9.601E-01  e=2.050E-31  Rattus norvegicus
  3jbr-assembly1_B  TM=9.940E-01  e=2.014E-29  Rattus norvegicus
  1t3s-assembly1_A  TM=9.494E-01  e=2.062E-28  Oryctolagus cuniculus

B-factor: mean 23.04, std 8.78, range [9.23, 70.29]

Secondary structure (DSSP, 8-state):
--SHHHHHHHHHHHHTTS---EEEEESS-B---GGG--SSTT-B--B-TT-EEEEEEEEETTEEEEEESSTT---EEEE-HHHHHHHHHHHHHHH-/---SEEEE-SSPPEEEE-SS-TTSHHHHHHHHHHHHHHHHHTTTSEEEEEE-S-GGG---PPP--SSSS-HHHHHHHHHHHHHHHTT--EEEEEETT--SGGGTTTSS---EEEEE--S-HHHHHHHHHH--HHHHHHHHHHHHTS-HHHH-SEEE--SSHHHHHHHHHHHHHHHHHHH--GGG---/-HHHHHHHHHHHHHH-

GO terms:
  GO:0042802 identical protein binding (F, IPI)
  GO:1990454 L-type voltage-gated calcium channel complex (C, IDA)
  GO:0005515 protein binding (F, IPI)
  GO:0005245 voltage-gated calcium channel activity (F, IDA)
  GO:0005246 calcium channel regulator activity (F, IDA)
  GO:0005891 voltage-gated calcium channel complex (C, IDA)
  GO:1901385 regulation of voltage-gated calcium channel activity (P, IDA)
  GO:0019901 protein kinase binding (F, IDA)
  GO:0005245 voltage-gated calcium channel activity (F, TAS)
  GO:0006816 calcium ion transport (P, TAS)
  GO:0051219 phosphoprotein binding (F, IPI)
  GO:0019901 protein kinase binding (F, IPI)
  GO:0019904 protein domain specific binding (F, IPI)
  GO:0051015 actin filament binding (F, IDA)
  GO:1904879 positive regulation of calcium ion transmembrane transport via high voltage-gated calcium channel (P, IDA)
  GO:0072659 protein localization to plasma membrane (P, IDA)